Protein AF-A0A662VFU8-F1 (afdb_monomer)

Secondary structure (DSSP, 8-state):
-HHHHHHHHHHHHHHHHHHHHHHHHT--HHHHHHHHHHHHHHHHHHTT--EEEEEEEEEEEEEEEEEEEETTEEEEEEEEEEEEEEEEEEE-HHHHHHHHHHHHHHHHHHHHH-SS--HHHHHHHHHHHHHHHHHHHHH-EEETTEEE--HHHHHHHHHHHHHHHHHHT-HHHHHHHHHHHHHHHHIIIIIIHHHHHHHHTT---EEEES-SSTTSHHHHHHHHHHHHHHHHHHHHHHHHHHHHT--

Structure (mmCIF, N/CA/C/O backbone):
data_AF-A0A662VFU8-F1
#
_entry.id   AF-A0A662VFU8-F1
#
loop_
_atom_site.group_PDB
_atom_site.id
_atom_site.type_symbol
_atom_site.label_atom_id
_atom_site.label_alt_id
_atom_site.label_comp_id
_atom_site.label_asym_id
_atom_site.label_entity_id
_atom_site.label_seq_id
_atom_site.pdbx_PDB_ins_code
_atom_site.Cartn_x
_atom_site.Cartn_y
_atom_site.Cartn_z
_atom_site.occupancy
_atom_site.B_iso_or_equiv
_atom_site.auth_seq_id
_atom_site.auth_comp_id
_atom_site.auth_asym_id
_atom_site.auth_atom_id
_atom_site.pdbx_PDB_model_num
ATOM 1 N N . MET A 1 1 ? -23.201 14.376 -3.239 1.00 49.03 1 MET A N 1
ATOM 2 C CA . MET A 1 1 ? -22.360 15.091 -4.221 1.00 49.03 1 MET A CA 1
ATOM 3 C C . MET A 1 1 ? -20.872 15.025 -3.874 1.00 49.03 1 MET A C 1
ATOM 5 O O . MET A 1 1 ? -20.185 14.288 -4.559 1.00 49.03 1 MET A O 1
ATOM 9 N N . LEU A 1 2 ? -20.349 15.691 -2.827 1.00 46.25 2 LEU A N 1
ATOM 10 C CA . LEU A 1 2 ? -18.906 15.607 -2.489 1.00 46.25 2 LEU A CA 1
ATOM 11 C C . LEU A 1 2 ? -18.453 14.168 -2.159 1.00 46.25 2 LEU A C 1
ATOM 13 O O . LEU A 1 2 ? -17.404 13.731 -2.620 1.00 46.25 2 LEU A O 1
ATOM 17 N N . ASP A 1 3 ? -19.289 13.418 -1.436 1.00 64.06 3 ASP A N 1
ATOM 18 C CA . ASP A 1 3 ? -18.996 12.033 -1.044 1.00 64.06 3 ASP A CA 1
ATOM 19 C C . ASP A 1 3 ? -18.994 11.066 -2.243 1.00 64.06 3 ASP A C 1
ATOM 21 O O . ASP A 1 3 ? -18.164 10.166 -2.315 1.00 64.06 3 ASP A O 1
ATOM 25 N N . GLU A 1 4 ? -19.864 11.287 -3.233 1.00 67.00 4 GLU A N 1
ATOM 26 C CA . GLU A 1 4 ? -19.953 10.453 -4.444 1.00 67.00 4 GLU A CA 1
ATOM 27 C C . GLU A 1 4 ? -18.741 10.658 -5.360 1.00 67.00 4 GLU A C 1
ATOM 29 O O . GLU A 1 4 ? -18.196 9.691 -5.887 1.00 67.00 4 GLU A O 1
ATOM 34 N N . PHE A 1 5 ? -18.269 11.902 -5.505 1.00 72.44 5 PHE A N 1
ATOM 35 C CA . PHE A 1 5 ? -17.036 12.195 -6.243 1.00 72.44 5 PHE A CA 1
ATOM 36 C C . PHE A 1 5 ? -15.804 11.588 -5.571 1.00 72.44 5 PHE A C 1
ATOM 38 O O . PHE A 1 5 ? -14.891 11.135 -6.260 1.00 72.44 5 PHE A O 1
ATOM 45 N N . LEU A 1 6 ? -15.777 11.562 -4.238 1.00 71.12 6 LEU A N 1
ATOM 46 C CA . LEU A 1 6 ? -14.670 10.984 -3.486 1.00 71.12 6 LEU A CA 1
ATOM 47 C C . LEU A 1 6 ? -14.627 9.456 -3.627 1.00 71.12 6 LEU A C 1
ATOM 49 O O . LEU A 1 6 ? -13.547 8.898 -3.798 1.00 71.12 6 LEU A O 1
ATOM 53 N N . ILE A 1 7 ? -15.790 8.796 -3.639 1.00 74.75 7 ILE A N 1
ATOM 54 C CA . ILE A 1 7 ? -15.911 7.353 -3.903 1.00 74.75 7 ILE A CA 1
ATOM 55 C C . ILE A 1 7 ? -15.476 7.025 -5.337 1.00 74.75 7 ILE A C 1
ATOM 57 O O . ILE A 1 7 ? -14.626 6.163 -5.531 1.00 74.75 7 ILE A O 1
ATOM 61 N N . LEU A 1 8 ? -15.976 7.763 -6.334 1.00 80.19 8 LEU A N 1
ATOM 62 C CA . LEU A 1 8 ? -15.575 7.584 -7.737 1.00 80.19 8 LEU A CA 1
ATOM 63 C C . LEU A 1 8 ? -14.070 7.800 -7.945 1.00 80.19 8 LEU A C 1
ATOM 65 O O . LEU A 1 8 ? -13.425 7.050 -8.677 1.00 80.19 8 LEU A O 1
ATOM 69 N N . GLY A 1 9 ? -13.498 8.814 -7.292 1.00 84.00 9 GLY A N 1
ATOM 70 C CA . GLY A 1 9 ? -12.060 9.068 -7.328 1.00 84.00 9 GLY A CA 1
ATOM 71 C C . GLY A 1 9 ? -11.254 7.934 -6.694 1.00 84.00 9 GLY A C 1
ATOM 72 O O . GLY A 1 9 ? -10.218 7.539 -7.234 1.00 84.00 9 GLY A O 1
ATOM 73 N N . LEU A 1 10 ? -11.742 7.370 -5.586 1.00 83.44 10 LEU A N 1
ATOM 74 C CA . LEU A 1 10 ? -11.127 6.211 -4.947 1.00 83.44 10 LEU A CA 1
ATOM 75 C C . LEU A 1 10 ? -11.158 4.994 -5.878 1.00 83.44 10 LEU A C 1
ATOM 77 O O . LEU A 1 10 ? -10.108 4.414 -6.133 1.00 83.44 10 LEU A O 1
ATOM 81 N N . ASP A 1 11 ? -12.320 4.662 -6.440 1.00 86.00 11 ASP A N 1
ATOM 82 C CA . ASP A 1 11 ? -12.500 3.526 -7.352 1.00 86.00 11 ASP A CA 1
ATOM 83 C C . ASP A 1 11 ? -11.583 3.625 -8.573 1.00 86.00 11 ASP A C 1
ATOM 85 O O . ASP A 1 11 ? -10.933 2.652 -8.967 1.00 86.00 11 ASP A O 1
ATOM 89 N N . PHE A 1 12 ? -11.476 4.824 -9.148 1.00 89.81 12 PHE A N 1
ATOM 90 C CA . PHE A 1 12 ? -10.568 5.078 -10.258 1.00 89.81 12 PHE A CA 1
ATOM 91 C C . PHE A 1 12 ? -9.100 4.890 -9.856 1.00 89.81 12 PHE A C 1
ATOM 93 O O . PHE A 1 12 ? -8.322 4.290 -10.597 1.00 89.81 12 PHE A O 1
ATOM 100 N N . THR A 1 13 ? -8.722 5.339 -8.659 1.00 90.62 13 THR A N 1
ATOM 101 C CA . THR A 1 13 ? -7.368 5.134 -8.129 1.00 90.62 13 THR A CA 1
ATOM 102 C C . THR A 1 13 ? -7.083 3.646 -7.909 1.00 90.62 13 THR A C 1
ATOM 104 O O . THR A 1 13 ? -6.000 3.172 -8.252 1.00 90.62 13 THR A O 1
ATOM 107 N N . VAL A 1 14 ? -8.056 2.886 -7.396 1.00 90.94 14 VAL A N 1
ATOM 108 C CA . VAL A 1 14 ? -7.941 1.430 -7.234 1.00 90.94 14 VAL A CA 1
ATOM 109 C C . VAL A 1 14 ? -7.733 0.754 -8.583 1.00 90.94 14 VAL A C 1
ATOM 111 O O . VAL A 1 14 ? -6.814 -0.049 -8.718 1.00 90.94 14 VAL A O 1
ATOM 114 N N . PHE A 1 15 ? -8.523 1.120 -9.594 1.00 94.06 15 PHE A N 1
ATOM 115 C CA . PHE A 1 15 ? -8.341 0.635 -10.962 1.00 94.06 15 PHE A CA 1
ATOM 116 C C . PHE A 1 15 ? -6.927 0.904 -11.493 1.00 94.06 15 PHE A C 1
ATOM 118 O O . PHE A 1 15 ? -6.270 -0.027 -11.964 1.00 94.06 15 PHE A O 1
ATOM 125 N N . LEU A 1 16 ? -6.437 2.142 -11.381 1.00 95.00 16 LEU A N 1
ATOM 126 C CA . LEU A 1 16 ? -5.091 2.490 -11.838 1.00 95.00 16 LEU A CA 1
ATOM 127 C C . LEU A 1 16 ? -4.024 1.671 -11.110 1.00 95.00 16 LEU A C 1
ATOM 129 O O . LEU A 1 16 ? -3.145 1.098 -11.751 1.00 95.00 16 LEU A O 1
ATOM 133 N N . PHE A 1 17 ? -4.134 1.551 -9.787 1.00 95.19 17 PHE A N 1
ATOM 134 C CA . PHE A 1 17 ? -3.190 0.772 -8.994 1.00 95.19 17 PHE A CA 1
ATOM 135 C C . PHE A 1 17 ? -3.188 -0.706 -9.390 1.00 95.19 17 PHE A C 1
ATOM 137 O O . PHE A 1 17 ? -2.117 -1.300 -9.526 1.00 95.19 17 PHE A O 1
ATOM 144 N N . MET A 1 18 ? -4.364 -1.299 -9.616 1.00 94.81 18 MET A N 1
ATOM 145 C CA . MET A 1 18 ? -4.475 -2.685 -10.073 1.00 94.81 18 MET A CA 1
ATOM 146 C C . MET A 1 18 ? -3.833 -2.865 -11.443 1.00 94.81 18 MET A C 1
ATOM 148 O O . MET A 1 18 ? -3.064 -3.805 -11.623 1.00 94.81 18 MET A O 1
ATOM 152 N N . ARG A 1 19 ? -4.082 -1.953 -12.390 1.00 96.00 19 ARG A N 1
ATOM 153 C CA . ARG A 1 19 ? -3.467 -2.015 -13.721 1.00 96.00 19 ARG A CA 1
ATOM 154 C C . ARG A 1 19 ? -1.942 -1.981 -13.627 1.00 96.00 19 ARG A C 1
ATOM 156 O O . ARG A 1 19 ? -1.296 -2.892 -14.136 1.00 96.00 19 ARG A O 1
ATOM 163 N N . GLU A 1 20 ? -1.370 -0.986 -12.947 1.00 96.19 20 GLU A N 1
ATOM 164 C CA . GLU A 1 20 ? 0.091 -0.867 -12.805 1.00 96.19 20 GLU A CA 1
ATOM 165 C C . GLU A 1 20 ? 0.692 -2.072 -12.060 1.00 96.19 20 GLU A C 1
ATOM 167 O O . GLU A 1 20 ? 1.740 -2.590 -12.447 1.00 96.19 20 GLU A O 1
ATOM 172 N N . SER A 1 21 ? -0.003 -2.592 -11.044 1.00 94.75 21 SER A N 1
ATOM 173 C CA . SER A 1 21 ? 0.423 -3.795 -10.316 1.00 94.75 21 SER A CA 1
ATOM 174 C C . SER A 1 21 ? 0.443 -5.039 -11.211 1.00 94.75 21 SER A C 1
ATOM 176 O O . SER A 1 21 ? 1.397 -5.815 -11.166 1.00 94.75 21 SER A O 1
ATOM 178 N N . LEU A 1 22 ? -0.579 -5.236 -12.049 1.00 96.00 22 LEU A N 1
ATOM 179 C CA . LEU A 1 22 ? -0.654 -6.359 -12.990 1.00 96.00 22 LEU A CA 1
ATOM 180 C C . LEU A 1 22 ? 0.446 -6.274 -14.057 1.00 96.00 22 LEU A C 1
ATOM 182 O O . LEU A 1 22 ? 1.093 -7.285 -14.346 1.00 96.00 22 LEU A O 1
ATOM 186 N N . ILE A 1 23 ? 0.698 -5.074 -14.591 1.00 94.94 23 ILE A N 1
ATOM 187 C CA . ILE A 1 23 ? 1.801 -4.823 -15.529 1.00 94.94 23 ILE A CA 1
ATOM 188 C C . ILE A 1 23 ? 3.137 -5.175 -14.870 1.00 94.94 23 ILE A C 1
ATOM 190 O O . ILE A 1 23 ? 3.932 -5.926 -15.436 1.00 94.94 23 ILE A O 1
ATOM 194 N N . PHE A 1 24 ? 3.360 -4.719 -13.636 1.00 94.38 24 PHE A N 1
ATOM 195 C CA . PHE A 1 24 ? 4.572 -5.023 -12.875 1.00 94.38 24 PHE A CA 1
ATOM 196 C C . PHE A 1 24 ? 4.780 -6.534 -12.639 1.00 94.38 24 PHE A C 1
ATOM 198 O O . PHE A 1 24 ? 5.903 -7.054 -12.715 1.00 94.38 24 PHE A O 1
ATOM 205 N N . ILE A 1 25 ? 3.697 -7.282 -12.412 1.00 93.88 25 ILE A N 1
ATOM 206 C CA . ILE A 1 25 ? 3.738 -8.746 -12.262 1.00 93.88 25 ILE A CA 1
ATOM 207 C C . ILE A 1 25 ? 4.055 -9.452 -13.597 1.00 93.88 25 ILE A C 1
ATOM 209 O O . ILE A 1 25 ? 4.522 -10.591 -13.588 1.00 93.88 25 ILE A O 1
ATOM 213 N N . GLY A 1 26 ? 3.935 -8.758 -14.732 1.00 92.69 26 GLY A N 1
ATOM 214 C CA . GLY A 1 26 ? 4.327 -9.237 -16.060 1.00 92.69 26 GLY A CA 1
ATOM 215 C C . GLY A 1 26 ? 3.158 -9.513 -17.004 1.00 92.69 26 GLY A C 1
ATOM 216 O O . GLY A 1 26 ? 3.349 -10.173 -18.023 1.00 92.69 26 GLY A O 1
ATOM 217 N N . ILE A 1 27 ? 1.953 -9.043 -16.676 1.00 95.06 27 ILE A N 1
ATOM 218 C CA . ILE A 1 27 ? 0.797 -9.122 -17.573 1.00 95.06 27 ILE A CA 1
ATOM 219 C C . ILE A 1 27 ? 0.927 -8.023 -18.634 1.00 95.06 27 ILE A C 1
ATOM 221 O O . ILE A 1 27 ? 1.271 -6.886 -18.320 1.00 95.06 27 ILE A O 1
ATOM 225 N N . SER A 1 28 ? 0.657 -8.355 -19.898 1.00 95.88 28 SER A N 1
ATOM 226 C CA . SER A 1 28 ? 0.649 -7.376 -20.994 1.00 95.88 28 SER A CA 1
ATOM 227 C C . SER A 1 28 ? -0.350 -6.251 -20.724 1.00 95.88 28 SER A C 1
ATOM 229 O O . SER A 1 28 ? -1.428 -6.529 -20.199 1.00 95.88 28 SER A O 1
ATOM 231 N N . ASP A 1 29 ? -0.049 -5.032 -21.167 1.00 93.81 29 ASP A N 1
ATOM 232 C CA . ASP A 1 29 ? -0.869 -3.843 -20.894 1.00 93.81 29 ASP A CA 1
ATOM 233 C C . ASP A 1 29 ? -2.361 -4.028 -21.244 1.00 93.81 29 ASP A C 1
ATOM 235 O O . ASP A 1 29 ? -3.234 -3.781 -20.410 1.00 93.81 29 ASP A O 1
ATOM 239 N N . ASP A 1 30 ? -2.656 -4.597 -22.418 1.00 94.50 30 ASP A N 1
ATOM 240 C CA . ASP A 1 30 ? -4.034 -4.857 -22.858 1.00 94.50 30 ASP A CA 1
ATOM 241 C C . ASP A 1 30 ? -4.802 -5.747 -21.867 1.00 94.50 30 ASP A C 1
ATOM 243 O O . ASP A 1 30 ? -5.904 -5.418 -21.430 1.00 94.50 30 ASP A O 1
ATOM 247 N N . LEU A 1 31 ? -4.203 -6.871 -21.460 1.00 96.12 31 LEU A N 1
ATOM 248 C CA . LEU A 1 31 ? -4.795 -7.784 -20.475 1.00 96.12 31 LEU A CA 1
ATOM 249 C C . LEU A 1 31 ? -4.871 -7.165 -19.079 1.00 96.12 31 LEU A C 1
ATOM 251 O O . LEU A 1 31 ? -5.839 -7.406 -18.357 1.00 96.12 31 LEU A O 1
ATOM 255 N N . ALA A 1 32 ? -3.871 -6.371 -18.696 1.00 95.75 32 ALA A N 1
ATOM 256 C CA . ALA A 1 32 ? -3.841 -5.702 -17.406 1.00 95.75 32 ALA A CA 1
ATOM 257 C C . ALA A 1 32 ? -5.006 -4.717 -17.269 1.00 95.75 32 ALA A C 1
ATOM 259 O O . ALA A 1 32 ? -5.616 -4.654 -16.205 1.00 95.75 32 ALA A O 1
ATOM 260 N N . LEU A 1 33 ? -5.375 -4.015 -18.345 1.00 95.00 33 LEU A N 1
ATOM 261 C CA . LEU A 1 33 ? -6.539 -3.133 -18.366 1.00 95.00 33 LEU A CA 1
ATOM 262 C C . LEU A 1 33 ? -7.844 -3.897 -18.094 1.00 95.00 33 LEU A C 1
ATOM 264 O O . LEU A 1 33 ? -8.606 -3.504 -17.209 1.00 95.00 33 LEU A O 1
ATOM 268 N N . TYR A 1 34 ? -8.090 -5.010 -18.794 1.00 95.25 34 TYR A N 1
ATOM 269 C CA . TYR A 1 34 ? -9.308 -5.807 -18.589 1.00 95.25 34 TYR A CA 1
ATOM 270 C C . TYR A 1 34 ? -9.371 -6.423 -17.189 1.00 95.25 34 TYR A C 1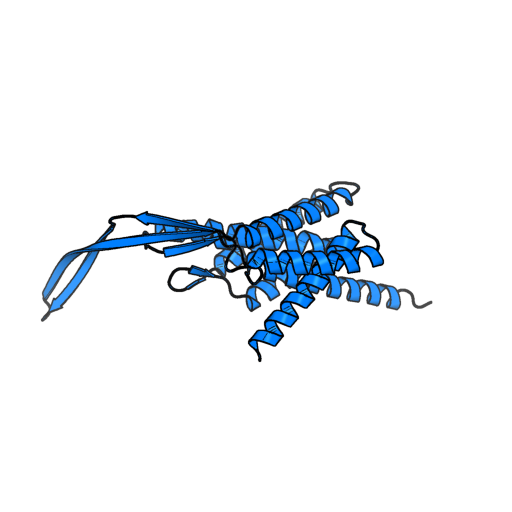
ATOM 272 O O . TYR A 1 34 ? -10.400 -6.339 -16.514 1.00 95.25 34 TYR A O 1
ATOM 280 N N . TYR A 1 35 ? -8.269 -7.013 -16.723 1.00 95.44 35 TYR A N 1
ATOM 281 C CA . TYR A 1 35 ? -8.221 -7.615 -15.394 1.00 95.44 35 TYR A CA 1
ATOM 282 C C . TYR A 1 35 ? -8.298 -6.578 -14.275 1.00 95.44 35 TYR A C 1
ATOM 284 O O . TYR A 1 35 ? -8.931 -6.860 -13.262 1.00 95.44 35 TYR A O 1
ATOM 292 N N . ALA A 1 36 ? -7.739 -5.379 -14.450 1.00 95.19 36 ALA A N 1
ATOM 293 C CA . ALA A 1 36 ? -7.864 -4.308 -13.466 1.00 95.19 36 ALA A CA 1
ATOM 294 C C . ALA A 1 36 ? -9.327 -3.904 -13.255 1.00 95.19 36 ALA A C 1
ATOM 296 O O . ALA A 1 36 ? -9.756 -3.786 -12.112 1.00 95.19 36 ALA A O 1
ATOM 297 N N . ILE A 1 37 ? -10.118 -3.771 -14.328 1.00 93.44 37 ILE A N 1
ATOM 298 C CA . ILE A 1 37 ? -11.559 -3.478 -14.220 1.00 93.44 37 ILE A CA 1
ATOM 299 C C . ILE A 1 37 ? -12.269 -4.581 -13.426 1.00 93.44 37 ILE A C 1
ATOM 301 O O . ILE A 1 37 ? -13.009 -4.292 -12.486 1.00 93.44 37 ILE A O 1
ATOM 305 N N . ILE A 1 38 ? -12.021 -5.847 -13.777 1.00 92.94 38 ILE A N 1
ATOM 306 C CA . ILE A 1 38 ? -12.641 -6.999 -13.108 1.00 92.94 38 ILE A CA 1
ATOM 307 C C . ILE A 1 38 ? -12.252 -7.040 -11.625 1.00 92.94 38 ILE A C 1
ATOM 309 O O . ILE A 1 38 ? -13.121 -7.206 -10.772 1.00 92.94 38 ILE A O 1
ATOM 313 N N . LEU A 1 39 ? -10.970 -6.859 -11.303 1.00 91.06 39 LEU A N 1
ATOM 314 C CA . LEU A 1 39 ? -10.483 -6.870 -9.925 1.00 91.06 39 LEU A CA 1
ATOM 315 C C . LEU A 1 39 ? -11.055 -5.715 -9.107 1.00 91.06 39 LEU A C 1
ATOM 317 O O . LEU A 1 39 ? -11.456 -5.952 -7.972 1.00 91.06 39 LEU A O 1
ATOM 321 N N . THR A 1 40 ? -11.163 -4.508 -9.666 1.00 90.25 40 THR A N 1
ATOM 322 C CA . THR A 1 40 ? -11.802 -3.373 -8.982 1.00 90.25 40 THR A CA 1
ATOM 323 C C . THR A 1 40 ? -13.273 -3.660 -8.679 1.00 90.25 40 THR A C 1
ATOM 325 O O . THR A 1 40 ? -13.732 -3.398 -7.570 1.00 90.25 40 THR A O 1
ATOM 328 N N . LEU A 1 41 ? -14.012 -4.272 -9.612 1.00 88.00 41 LEU A N 1
ATOM 329 C CA . LEU A 1 41 ? -15.404 -4.674 -9.376 1.00 88.00 41 LEU A CA 1
ATOM 330 C C . LEU A 1 41 ? -15.520 -5.764 -8.301 1.00 88.00 41 LEU A C 1
ATOM 332 O O . LEU A 1 41 ? -16.367 -5.658 -7.415 1.00 88.00 41 LEU A O 1
ATOM 336 N N . ILE A 1 42 ? -14.663 -6.792 -8.353 1.00 86.62 42 ILE A N 1
ATOM 337 C CA . ILE A 1 42 ? -14.612 -7.859 -7.340 1.00 86.62 42 ILE A CA 1
ATOM 338 C C . ILE A 1 42 ? -14.288 -7.271 -5.969 1.00 86.62 42 ILE A C 1
ATOM 340 O O . ILE A 1 42 ? -14.915 -7.643 -4.980 1.00 86.62 42 ILE A O 1
ATOM 344 N N . LEU A 1 43 ? -13.335 -6.344 -5.909 1.00 83.50 43 LEU A N 1
ATOM 345 C CA . LEU A 1 43 ? -12.966 -5.634 -4.695 1.00 83.50 43 LEU A CA 1
ATOM 346 C C . LEU A 1 43 ? -14.158 -4.883 -4.122 1.00 83.50 43 LEU A C 1
ATOM 348 O O . LEU A 1 43 ? -14.549 -5.133 -2.983 1.00 83.50 43 LEU A O 1
ATOM 352 N N . ASN A 1 44 ? -14.802 -4.042 -4.923 1.00 80.62 44 ASN A N 1
ATOM 353 C CA . ASN A 1 44 ? -15.969 -3.298 -4.474 1.00 80.62 44 ASN A CA 1
ATOM 354 C C . ASN A 1 44 ? -17.099 -4.224 -4.011 1.00 80.62 44 ASN A C 1
ATOM 356 O O . ASN A 1 44 ? -17.694 -3.966 -2.968 1.00 80.62 44 ASN A O 1
ATOM 360 N N . ALA A 1 45 ? -17.333 -5.353 -4.684 1.00 79.25 45 ALA A N 1
ATOM 361 C CA . ALA A 1 45 ? -18.281 -6.364 -4.218 1.00 79.25 45 ALA A CA 1
ATOM 362 C C . ALA A 1 45 ? -17.861 -7.010 -2.878 1.00 79.25 45 ALA A C 1
ATOM 364 O O . ALA A 1 45 ? -18.684 -7.163 -1.975 1.00 79.25 45 ALA A O 1
ATOM 365 N N . ALA A 1 46 ? -16.581 -7.350 -2.716 1.00 75.00 46 ALA A N 1
ATOM 366 C CA . ALA A 1 46 ? -16.042 -7.941 -1.491 1.00 75.00 46 ALA A CA 1
ATOM 367 C C . ALA A 1 46 ? -16.047 -6.961 -0.305 1.00 75.00 46 ALA A C 1
ATOM 369 O O . ALA A 1 46 ? -16.123 -7.390 0.846 1.00 75.00 46 ALA A O 1
ATOM 370 N N . SER A 1 47 ? -16.014 -5.651 -0.572 1.00 68.81 47 SER A N 1
ATOM 371 C CA . SER A 1 47 ? -16.040 -4.602 0.454 1.00 68.81 47 SER A CA 1
ATOM 372 C C . SER A 1 47 ? -17.304 -4.621 1.321 1.00 68.81 47 SER A C 1
ATOM 374 O O . SER A 1 47 ? -17.266 -4.162 2.460 1.00 68.81 47 SER A O 1
ATOM 376 N N . PHE A 1 48 ? -18.401 -5.204 0.827 1.00 66.69 48 PHE A N 1
ATOM 377 C CA . PHE A 1 48 ? -19.663 -5.320 1.557 1.00 66.69 48 PHE A CA 1
ATOM 378 C C . PHE A 1 48 ? -19.676 -6.459 2.592 1.00 66.69 48 PHE A C 1
ATOM 380 O O . PHE A 1 48 ? -20.696 -6.675 3.247 1.00 66.69 48 PHE A O 1
ATOM 387 N N . HIS A 1 49 ? -18.601 -7.245 2.717 1.00 64.62 49 HIS A N 1
ATOM 388 C CA . HIS A 1 49 ? -18.552 -8.415 3.599 1.00 64.62 49 HIS A CA 1
ATOM 389 C C . HIS A 1 49 ? -17.688 -8.139 4.840 1.00 64.62 49 HIS A C 1
ATOM 391 O O . HIS A 1 49 ? -16.464 -8.240 4.804 1.00 64.62 49 HIS A O 1
ATOM 397 N N . GLU A 1 50 ? -18.338 -7.834 5.968 1.00 61.28 50 GLU A N 1
ATOM 398 C CA . GLU A 1 50 ? -17.685 -7.616 7.268 1.00 61.28 50 GLU A CA 1
ATOM 399 C C . GLU A 1 50 ? -17.926 -8.789 8.233 1.00 61.28 50 GLU A C 1
ATOM 401 O O . GLU A 1 50 ? -19.064 -9.225 8.417 1.00 61.28 50 GLU A O 1
ATOM 406 N N . VAL A 1 51 ? -16.878 -9.253 8.929 1.00 55.72 51 VAL A N 1
ATOM 407 C CA . VAL A 1 51 ? -17.004 -10.223 10.030 1.00 55.72 51 VAL A CA 1
ATOM 408 C C . VAL A 1 51 ? -16.754 -9.521 11.366 1.00 55.72 51 VAL A C 1
ATOM 410 O O . VAL A 1 51 ? -15.693 -8.958 11.626 1.00 55.72 51 VAL A O 1
ATOM 413 N N . ARG A 1 52 ? -17.751 -9.538 12.253 1.00 58.09 52 ARG A N 1
ATOM 414 C CA . ARG A 1 52 ? -17.678 -8.883 13.570 1.00 58.09 52 ARG A CA 1
ATOM 415 C C . ARG A 1 52 ? -17.546 -9.933 14.667 1.00 58.09 52 ARG A C 1
ATOM 417 O O . ARG A 1 52 ? -18.460 -10.732 14.855 1.00 58.09 52 ARG A O 1
ATOM 424 N N . ILE A 1 53 ? -16.435 -9.914 15.405 1.00 54.28 53 ILE A N 1
ATOM 425 C CA . ILE A 1 53 ? -16.211 -10.777 16.570 1.00 54.28 53 ILE A CA 1
ATOM 426 C C . ILE A 1 53 ? -16.357 -9.920 17.833 1.00 54.28 53 ILE A C 1
ATOM 428 O O . ILE A 1 53 ? -15.469 -9.164 18.221 1.00 54.28 53 ILE A O 1
ATOM 432 N N . SER A 1 54 ? -17.511 -10.011 18.489 1.00 53.38 54 SER A N 1
ATOM 433 C CA . SER A 1 54 ? -17.779 -9.274 19.728 1.00 53.38 54 SER A CA 1
ATOM 434 C C . SER A 1 54 ? -17.667 -10.200 20.932 1.00 53.38 54 SER A C 1
ATOM 436 O O . SER A 1 54 ? -18.460 -11.132 21.060 1.00 53.38 54 SER A O 1
ATOM 438 N N . GLU A 1 55 ? -16.751 -9.907 21.857 1.00 49.44 55 GLU A N 1
ATOM 439 C CA . GLU A 1 55 ? -16.652 -10.622 23.129 1.00 49.44 55 GLU A CA 1
ATOM 440 C C . GLU A 1 55 ? -17.227 -9.762 24.267 1.00 49.44 55 GLU A C 1
ATOM 442 O O . GLU A 1 55 ? -16.855 -8.604 24.495 1.00 49.44 55 GLU A O 1
ATOM 447 N N . LYS A 1 56 ? -18.214 -10.313 24.982 1.00 49.88 56 LYS A N 1
ATOM 448 C CA . LYS A 1 56 ? -18.868 -9.623 26.099 1.00 49.88 56 LYS A CA 1
ATOM 449 C C . LYS A 1 56 ? -18.089 -9.885 27.383 1.00 49.88 56 LYS A C 1
ATOM 451 O O . LYS A 1 56 ? -18.184 -10.973 27.942 1.00 49.88 56 LYS A O 1
ATOM 456 N N . PHE A 1 57 ? -17.417 -8.869 27.914 1.00 51.53 57 PHE A N 1
ATOM 457 C CA . PHE A 1 57 ? -16.820 -8.954 29.244 1.00 51.53 57 PHE A CA 1
ATOM 458 C C . PHE A 1 57 ? -17.819 -8.512 30.314 1.00 51.53 57 PHE A C 1
ATOM 460 O O . PHE A 1 57 ? -18.255 -7.364 30.395 1.00 51.53 57 PHE A O 1
ATOM 467 N N . THR A 1 58 ? -18.222 -9.452 31.162 1.00 43.66 58 THR A N 1
ATOM 468 C CA . THR A 1 58 ? -19.424 -9.274 31.983 1.00 43.66 58 THR A CA 1
ATOM 469 C C . THR A 1 58 ? -19.282 -8.410 33.233 1.00 43.66 58 THR A C 1
ATOM 471 O O . THR A 1 58 ? -20.310 -8.173 33.864 1.00 43.66 58 THR A O 1
ATOM 474 N N . LYS A 1 59 ? -18.097 -7.917 33.621 1.00 46.28 59 LYS A N 1
ATOM 475 C CA . LYS A 1 59 ? -17.933 -7.027 34.791 1.00 46.28 59 LYS A CA 1
ATOM 476 C C . LYS A 1 59 ? -16.515 -6.461 34.875 1.00 46.28 59 LYS A C 1
ATOM 478 O O . LYS A 1 59 ? -15.572 -7.227 35.024 1.00 46.28 59 LYS A O 1
ATOM 483 N N . TYR A 1 60 ? -16.398 -5.138 34.924 1.00 51.84 60 TYR A N 1
ATOM 484 C CA . TYR A 1 60 ? -15.212 -4.465 35.454 1.00 51.84 60 TYR A CA 1
ATOM 485 C C . TYR A 1 60 ? -15.636 -3.602 36.647 1.00 51.84 60 TYR A C 1
ATOM 487 O O . TYR A 1 60 ? -16.686 -2.952 36.610 1.00 51.84 60 TYR A O 1
ATOM 495 N N . VAL A 1 61 ? -14.853 -3.631 37.727 1.00 51.19 61 VAL A N 1
ATOM 496 C CA . VAL A 1 61 ? -15.034 -2.757 38.893 1.00 51.19 61 VAL A CA 1
ATOM 497 C C . VAL A 1 61 ? -13.988 -1.657 38.780 1.00 51.19 61 VAL A C 1
ATOM 499 O O . VAL A 1 61 ? -12.804 -1.929 38.940 1.00 51.19 61 VAL A O 1
ATOM 502 N N . LEU A 1 62 ? -14.417 -0.436 38.462 1.00 51.03 62 LEU A N 1
ATOM 503 C CA . LEU A 1 62 ? -13.545 0.734 38.504 1.00 51.03 62 LEU A CA 1
ATOM 504 C C . LEU A 1 62 ? -13.565 1.289 39.929 1.00 51.03 62 LEU A C 1
ATOM 506 O O . LEU A 1 62 ? -14.633 1.648 40.426 1.00 51.03 62 LEU A O 1
ATOM 510 N N . GLU A 1 63 ? -12.406 1.361 40.575 1.00 50.47 63 GLU A N 1
ATOM 511 C CA . GLU A 1 63 ? -12.225 2.093 41.829 1.00 50.47 63 GLU A CA 1
ATOM 512 C C . GLU A 1 63 ? -11.676 3.476 41.495 1.00 50.47 63 GLU A C 1
ATOM 514 O O . GLU A 1 63 ? -10.510 3.622 41.137 1.00 50.47 63 GLU A O 1
ATOM 519 N N . LEU A 1 64 ? -12.545 4.487 41.540 1.00 49.47 64 LEU A N 1
ATOM 520 C CA . LEU A 1 64 ? -12.139 5.877 41.357 1.00 49.47 64 LEU A CA 1
ATOM 521 C C . LEU A 1 64 ? -11.894 6.499 42.735 1.00 49.47 64 LEU A C 1
ATOM 523 O O . LEU A 1 64 ? -12.843 6.574 43.528 1.00 49.47 64 LEU A O 1
ATOM 527 N N . PRO A 1 65 ? -10.660 6.944 43.034 1.00 47.22 65 PRO A N 1
ATOM 528 C CA . PRO A 1 65 ? -10.410 7.767 44.202 1.00 47.22 65 PRO A CA 1
ATOM 529 C C . PRO A 1 65 ? -10.949 9.165 43.906 1.00 47.22 65 PRO A C 1
ATOM 531 O O . PRO A 1 65 ? -1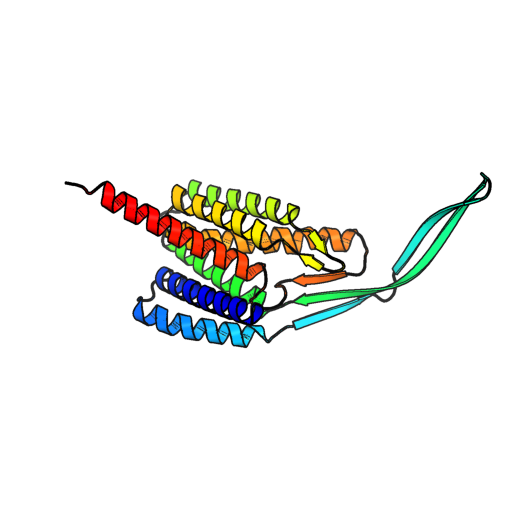0.406 9.882 43.066 1.00 47.22 65 PRO A O 1
ATOM 534 N N . ASN A 1 66 ? -12.034 9.545 44.575 1.00 56.84 66 ASN A N 1
ATOM 535 C CA . ASN A 1 66 ? -12.540 10.907 44.509 1.00 56.84 66 ASN A CA 1
ATOM 536 C C . ASN A 1 66 ? -12.219 11.625 45.814 1.00 56.84 66 ASN A C 1
ATOM 538 O O . ASN A 1 66 ? -12.391 11.090 46.911 1.00 56.84 66 ASN A O 1
ATOM 542 N N . VAL A 1 67 ? -11.744 12.855 45.653 1.00 53.47 67 VAL A N 1
ATOM 543 C CA . VAL A 1 67 ? -11.422 13.770 46.738 1.00 53.47 67 VAL A CA 1
ATOM 544 C C . VAL A 1 67 ? -12.419 14.915 46.644 1.00 53.47 67 VAL A C 1
ATOM 546 O O . VAL A 1 67 ? -12.366 15.695 45.694 1.00 53.47 67 VAL A O 1
ATOM 549 N N . ILE A 1 68 ? -13.359 14.996 47.588 1.00 52.19 68 ILE A N 1
ATOM 550 C CA . ILE A 1 68 ? -14.229 16.172 47.706 1.00 52.19 68 ILE A CA 1
ATOM 551 C C . ILE A 1 68 ? -13.656 17.052 48.803 1.00 52.19 68 ILE A C 1
ATOM 553 O O . ILE A 1 68 ? -13.442 16.602 49.926 1.00 52.19 68 ILE A O 1
ATOM 557 N N . ASN A 1 69 ? -13.428 18.316 48.463 1.00 40.41 69 ASN A N 1
ATOM 558 C CA . ASN A 1 69 ? -13.064 19.342 49.423 1.00 40.41 69 ASN A CA 1
ATOM 559 C C . ASN A 1 69 ? -14.310 20.184 49.723 1.00 40.41 69 ASN A C 1
ATOM 561 O O . ASN A 1 69 ? -14.833 20.848 48.825 1.00 40.41 69 ASN A O 1
ATOM 565 N N . VAL A 1 70 ? -14.808 20.123 50.958 1.00 52.41 70 VAL A N 1
ATOM 566 C CA . VAL A 1 70 ? -15.907 20.974 51.438 1.00 52.41 70 VAL A CA 1
ATOM 567 C C . VAL A 1 70 ? -15.388 21.742 52.642 1.00 52.41 70 VAL A C 1
ATOM 569 O O . VAL A 1 70 ? -14.966 21.133 53.617 1.00 52.41 70 VAL A O 1
ATOM 572 N N . ASN A 1 71 ? -15.418 23.075 52.587 1.00 47.28 71 ASN A N 1
ATOM 573 C CA . ASN A 1 71 ? -15.014 23.946 53.698 1.00 47.28 71 ASN A CA 1
ATOM 574 C C . ASN A 1 71 ? -13.618 23.622 54.288 1.00 47.28 71 ASN A C 1
ATOM 576 O O . ASN A 1 71 ? -13.466 23.576 55.503 1.00 47.28 71 ASN A O 1
ATOM 580 N N . ASN A 1 72 ? -12.601 23.416 53.438 1.00 52.50 72 ASN A N 1
ATOM 581 C CA . ASN A 1 72 ? -11.224 23.029 53.809 1.00 52.50 72 ASN A CA 1
ATOM 582 C C . ASN A 1 72 ? -11.058 21.638 54.445 1.00 52.50 72 ASN A C 1
ATOM 584 O O . ASN A 1 72 ? -9.944 21.276 54.826 1.00 52.50 72 ASN A O 1
ATOM 588 N N . GLU A 1 73 ? -12.112 20.830 54.510 1.00 41.12 73 GLU A N 1
ATOM 589 C CA . GLU A 1 73 ? -12.017 19.431 54.902 1.00 41.12 73 GLU A CA 1
ATOM 590 C C . GLU A 1 73 ? -12.006 18.534 53.663 1.00 41.12 73 GLU A C 1
ATOM 592 O O . GLU A 1 73 ? -12.863 18.615 52.778 1.00 41.12 73 GLU A O 1
ATOM 597 N N . VAL A 1 74 ? -10.986 17.678 53.600 1.00 53.69 74 VAL A N 1
ATOM 598 C CA . VAL A 1 74 ? -10.732 16.788 52.470 1.00 53.69 74 VAL A CA 1
ATOM 599 C C . VAL A 1 74 ? -11.291 15.409 52.788 1.00 53.69 74 VAL A C 1
ATOM 601 O O . VAL A 1 74 ? -10.748 14.675 53.613 1.00 53.69 74 VAL A O 1
ATOM 604 N N . TYR A 1 75 ? -12.367 15.046 52.100 1.00 53.72 75 TYR A N 1
ATOM 605 C CA . TYR A 1 75 ? -13.022 13.756 52.249 1.00 53.72 75 TYR A CA 1
ATOM 606 C C . TYR A 1 75 ? -12.560 12.803 51.149 1.00 53.72 75 TYR A C 1
ATOM 608 O O . TYR A 1 75 ? -12.762 13.057 49.958 1.00 53.72 75 TYR A O 1
ATOM 616 N N . TYR A 1 76 ? -11.957 11.690 51.568 1.00 57.19 76 TYR A N 1
ATOM 617 C CA . TYR A 1 76 ? -11.533 10.604 50.690 1.00 57.19 76 TYR A CA 1
ATOM 618 C C . TYR A 1 76 ? -12.584 9.505 50.697 1.00 57.19 76 TYR A C 1
ATOM 620 O O . TYR A 1 76 ? -12.893 8.935 51.744 1.00 57.19 76 TYR A O 1
ATOM 628 N N . PHE A 1 77 ? -13.104 9.162 49.526 1.00 56.84 77 PHE A N 1
ATOM 629 C CA . PHE A 1 77 ? -13.940 7.979 49.384 1.00 56.84 77 PHE A CA 1
ATOM 630 C C . PHE A 1 77 ? -13.651 7.277 48.061 1.00 56.84 77 PHE A C 1
ATOM 632 O O . PHE A 1 77 ? -13.445 7.893 47.014 1.00 56.84 77 PHE A O 1
ATOM 639 N N . ASN A 1 78 ? -13.652 5.948 48.125 1.00 48.03 78 ASN A N 1
ATOM 640 C CA . ASN A 1 78 ? -13.470 5.095 46.962 1.00 48.03 78 ASN A CA 1
ATOM 641 C C . ASN A 1 78 ? -14.844 4.756 46.390 1.00 48.03 78 ASN A C 1
ATOM 643 O O . ASN A 1 78 ? -15.617 4.017 47.006 1.00 48.03 78 ASN A O 1
ATOM 647 N N . ILE A 1 79 ? -15.154 5.270 45.200 1.00 51.12 79 ILE A N 1
ATOM 648 C CA . ILE A 1 79 ? -16.352 4.846 44.474 1.00 51.12 79 ILE A CA 1
ATOM 649 C C . ILE A 1 79 ? -16.003 3.584 43.684 1.00 51.12 79 ILE A C 1
ATOM 651 O O . ILE A 1 79 ? -15.177 3.624 42.774 1.00 51.12 79 ILE A O 1
ATOM 655 N N . LYS A 1 80 ? -16.676 2.469 43.996 1.00 46.62 80 LYS A N 1
ATOM 656 C CA . LYS A 1 80 ? -16.656 1.237 43.189 1.00 46.62 80 LYS A CA 1
ATOM 657 C C . LYS A 1 80 ? -17.753 1.307 42.126 1.00 46.62 80 LYS A C 1
ATOM 659 O O . LYS A 1 80 ? -18.904 0.965 42.398 1.00 46.62 80 LYS A O 1
ATOM 664 N N . ILE A 1 81 ? -17.414 1.718 40.907 1.00 51.16 81 ILE A N 1
ATOM 665 C CA . ILE A 1 81 ? -18.343 1.696 39.770 1.00 51.16 81 ILE A CA 1
ATOM 666 C C . ILE A 1 81 ? -18.292 0.310 39.124 1.00 51.16 81 ILE A C 1
ATOM 668 O O . ILE A 1 81 ? -17.293 -0.077 38.520 1.00 51.16 81 ILE A O 1
ATOM 672 N N . LYS A 1 82 ? -19.388 -0.448 39.227 1.00 49.31 82 LYS A N 1
ATOM 673 C CA . LYS A 1 82 ? -19.578 -1.688 38.463 1.00 49.31 82 LYS A CA 1
ATOM 674 C C . LYS A 1 82 ? -20.087 -1.325 37.072 1.00 49.31 82 LYS A C 1
ATOM 676 O O . LYS A 1 82 ? -21.249 -0.958 36.929 1.00 49.31 82 LYS A O 1
ATOM 681 N N . SER A 1 83 ? -19.233 -1.449 36.061 1.00 52.41 83 SER A N 1
ATOM 682 C CA . SER A 1 83 ? -19.615 -1.235 34.664 1.00 52.41 83 SER A CA 1
ATOM 683 C C . SER A 1 83 ? -19.581 -2.550 33.883 1.00 52.41 83 SER A C 1
ATOM 685 O O . SER A 1 83 ? -18.754 -3.430 34.140 1.00 52.41 83 SER A O 1
ATOM 687 N N . LYS A 1 84 ? -20.507 -2.699 32.932 1.00 50.44 84 LYS A N 1
ATOM 688 C CA . LYS A 1 84 ? -20.467 -3.760 31.920 1.00 50.44 84 LYS A CA 1
ATOM 689 C C . LYS A 1 84 ? -19.786 -3.175 30.689 1.00 50.44 84 LYS A C 1
ATOM 691 O O . LYS A 1 84 ? -20.275 -2.197 30.131 1.00 50.44 84 LYS A O 1
ATOM 696 N N . GLY A 1 85 ? -18.657 -3.750 30.300 1.00 54.00 85 GLY A N 1
ATOM 697 C CA . GLY A 1 85 ? -17.906 -3.320 29.130 1.00 54.00 85 GLY A CA 1
ATOM 698 C C . GLY A 1 85 ? -18.077 -4.297 27.972 1.00 54.00 85 GLY A C 1
ATOM 699 O O . GLY A 1 85 ? -18.182 -5.501 28.181 1.00 54.00 85 GLY A O 1
ATOM 700 N N . TYR A 1 86 ? -18.086 -3.786 26.747 1.00 54.44 86 TYR A N 1
ATOM 701 C CA . TYR A 1 86 ? -18.026 -4.606 25.540 1.00 54.44 86 TYR A CA 1
ATOM 702 C C . TYR A 1 86 ? -16.652 -4.404 24.903 1.00 54.44 86 TYR A C 1
ATOM 704 O O . TYR A 1 86 ? -16.272 -3.258 24.662 1.00 54.44 86 TYR A O 1
ATOM 712 N N . LEU A 1 87 ? -15.921 -5.488 24.633 1.00 57.22 87 LEU A N 1
ATOM 713 C CA . LEU A 1 87 ? -14.801 -5.453 23.697 1.00 57.22 87 LEU A CA 1
ATOM 714 C C . LEU A 1 87 ? -15.342 -5.981 22.370 1.00 57.22 87 LEU A C 1
ATOM 716 O O . LEU A 1 87 ? -15.707 -7.147 22.250 1.00 57.22 87 LEU A O 1
ATOM 720 N N . THR A 1 88 ? -15.463 -5.109 21.378 1.00 57.12 88 THR A N 1
ATOM 721 C CA . THR A 1 88 ? -15.809 -5.551 20.022 1.00 57.12 88 THR A CA 1
ATOM 722 C C . THR A 1 88 ? -14.556 -5.499 19.178 1.00 57.12 88 THR A C 1
ATOM 724 O O . THR A 1 88 ? -13.958 -4.433 19.068 1.00 57.12 88 THR A O 1
ATOM 727 N N . ILE A 1 89 ? -14.162 -6.642 18.620 1.00 59.09 89 ILE A N 1
ATOM 728 C CA . ILE A 1 89 ? -13.107 -6.733 17.619 1.00 59.09 89 ILE A CA 1
ATOM 729 C C . ILE A 1 89 ? -13.797 -6.899 16.263 1.00 59.09 89 ILE A C 1
ATOM 731 O O . ILE A 1 89 ? -14.339 -7.955 15.937 1.00 59.09 89 ILE A O 1
ATOM 735 N N . THR A 1 90 ? -13.821 -5.838 15.467 1.00 59.91 90 THR A N 1
ATOM 736 C CA . THR A 1 90 ? -14.311 -5.922 14.087 1.00 59.91 90 THR A CA 1
ATOM 737 C C . THR A 1 90 ? -13.143 -6.311 13.192 1.00 59.91 90 THR A C 1
ATOM 739 O O . THR A 1 90 ? -12.130 -5.615 13.187 1.00 59.91 90 THR A O 1
ATOM 742 N N . LEU A 1 91 ? -13.272 -7.421 12.462 1.00 60.72 91 LEU A N 1
ATOM 743 C CA . LEU A 1 91 ? -12.278 -7.889 11.499 1.00 60.72 91 LEU A CA 1
ATOM 744 C C . LEU A 1 91 ? -12.871 -7.801 10.098 1.00 60.72 91 LEU A C 1
ATOM 746 O O . LEU A 1 91 ? -13.687 -8.626 9.683 1.00 60.72 91 LEU A O 1
ATOM 750 N N . ASN A 1 92 ? -12.437 -6.804 9.341 1.00 65.19 92 ASN A N 1
ATOM 751 C CA . ASN A 1 92 ? -12.760 -6.763 7.928 1.00 65.19 92 ASN A CA 1
ATOM 752 C C . ASN A 1 92 ? -11.816 -7.704 7.177 1.00 65.19 92 ASN A C 1
ATOM 754 O O . ASN A 1 92 ? -10.686 -7.356 6.837 1.00 65.19 92 ASN A O 1
ATOM 758 N N . ILE A 1 93 ? -12.293 -8.925 6.942 1.00 63.72 93 ILE A N 1
ATOM 759 C CA . ILE A 1 93 ? -11.520 -9.968 6.271 1.00 63.72 93 ILE A CA 1
ATOM 760 C C . ILE A 1 93 ? -11.123 -9.512 4.865 1.00 63.72 93 ILE A C 1
ATOM 762 O O . ILE A 1 93 ? -9.962 -9.657 4.499 1.00 63.72 93 ILE A O 1
ATOM 766 N N . ALA A 1 94 ? -12.033 -8.911 4.095 1.00 66.31 94 ALA A N 1
ATOM 767 C CA . ALA A 1 94 ? -11.718 -8.431 2.750 1.00 66.31 9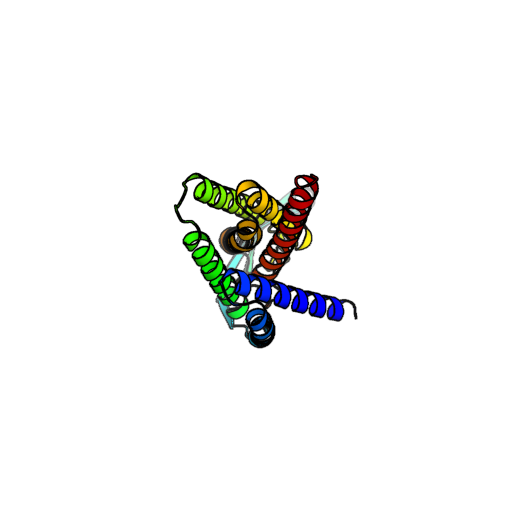4 ALA A CA 1
ATOM 768 C C . ALA A 1 94 ? -10.701 -7.276 2.782 1.00 66.31 94 ALA A C 1
ATOM 770 O O . ALA A 1 94 ? -9.702 -7.310 2.063 1.00 66.31 94 ALA A O 1
ATOM 771 N N . GLY A 1 95 ? -10.912 -6.302 3.672 1.00 69.25 95 GLY A N 1
ATOM 772 C CA . GLY A 1 95 ? -10.027 -5.148 3.855 1.00 69.25 95 GLY A CA 1
ATOM 773 C C . GLY A 1 95 ? -8.675 -5.462 4.490 1.00 69.25 95 GLY A C 1
ATOM 774 O O . GLY A 1 95 ? -7.819 -4.590 4.500 1.00 69.25 95 GLY A O 1
ATOM 775 N N . PHE A 1 96 ? -8.446 -6.683 4.980 1.00 76.50 96 PHE A N 1
ATOM 776 C CA . PHE A 1 96 ? -7.133 -7.133 5.452 1.00 76.50 96 PHE A CA 1
ATOM 777 C C . PHE A 1 96 ? -6.486 -8.162 4.517 1.00 76.50 96 PHE A C 1
ATOM 779 O O . PHE A 1 96 ? -5.311 -8.030 4.175 1.00 76.50 96 PHE A O 1
ATOM 786 N N . ILE A 1 97 ? -7.242 -9.169 4.063 1.00 81.31 97 ILE A N 1
ATOM 787 C CA . ILE A 1 97 ? -6.720 -10.237 3.201 1.00 81.31 97 ILE A CA 1
ATOM 788 C C . ILE A 1 97 ? -6.296 -9.683 1.849 1.00 81.31 97 ILE A C 1
ATOM 790 O O . ILE A 1 97 ? -5.232 -10.058 1.367 1.00 81.31 97 ILE A O 1
ATOM 794 N N . VAL A 1 98 ? -7.083 -8.803 1.223 1.00 84.31 98 VAL A N 1
ATOM 795 C CA . VAL A 1 98 ? -6.707 -8.309 -0.106 1.00 84.31 98 VAL A CA 1
ATOM 796 C C . VAL A 1 98 ? -5.416 -7.483 -0.062 1.00 84.31 98 VAL A C 1
ATOM 798 O O . VAL A 1 98 ? -4.502 -7.814 -0.823 1.00 84.31 98 VAL A O 1
ATOM 801 N N . PRO A 1 99 ? -5.267 -6.480 0.826 1.00 87.75 99 PRO A N 1
ATOM 802 C CA . PRO A 1 99 ? -3.999 -5.768 0.933 1.00 87.75 99 PRO A CA 1
ATOM 803 C C . PRO A 1 99 ? -2.828 -6.684 1.296 1.00 87.75 99 PRO A C 1
ATOM 805 O O . PRO A 1 99 ? -1.735 -6.511 0.763 1.00 87.75 99 PRO A O 1
ATOM 808 N N . LEU A 1 100 ? -3.055 -7.701 2.137 1.00 89.50 100 LEU A N 1
ATOM 809 C CA . LEU A 1 100 ? -2.036 -8.696 2.470 1.00 89.50 100 LEU A CA 1
ATOM 810 C C . LEU A 1 100 ? -1.589 -9.491 1.237 1.00 89.50 100 LEU A C 1
ATOM 812 O O . LEU A 1 100 ? -0.390 -9.626 0.999 1.00 89.50 100 LEU A O 1
ATOM 816 N N . VAL A 1 101 ? -2.532 -10.008 0.443 1.00 90.94 101 VAL A N 1
ATOM 817 C 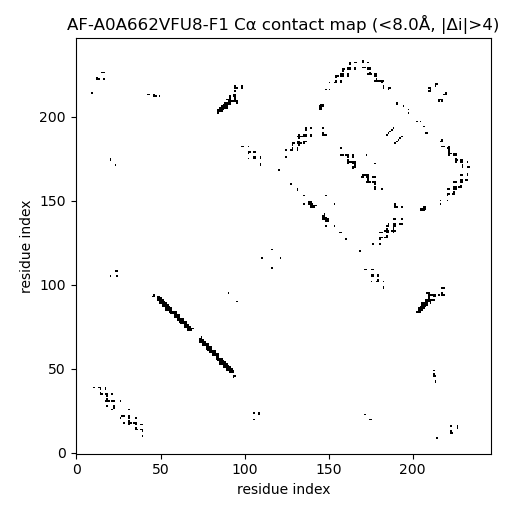CA . VAL A 1 101 ? -2.228 -10.759 -0.785 1.00 90.94 101 VAL A CA 1
ATOM 818 C C . VAL A 1 101 ? -1.482 -9.872 -1.779 1.00 90.94 101 VAL A C 1
ATOM 820 O O . VAL A 1 101 ? -0.475 -10.306 -2.331 1.00 90.94 101 VAL A O 1
ATOM 823 N N . LEU A 1 102 ? -1.907 -8.619 -1.963 1.00 92.12 102 LEU A N 1
ATOM 824 C CA . LEU A 1 102 ? -1.205 -7.662 -2.823 1.00 92.12 102 LEU A CA 1
ATOM 825 C C . LEU A 1 102 ? 0.213 -7.386 -2.325 1.00 92.12 102 LEU A C 1
ATOM 827 O O . LEU A 1 102 ? 1.154 -7.462 -3.110 1.00 92.12 102 LEU A O 1
ATOM 831 N N . ALA A 1 103 ? 0.395 -7.137 -1.028 1.00 93.62 103 ALA A N 1
ATOM 832 C CA . ALA A 1 103 ? 1.714 -6.917 -0.445 1.00 93.62 103 ALA A CA 1
ATOM 833 C C . ALA A 1 103 ? 2.630 -8.140 -0.640 1.00 93.62 103 ALA A C 1
ATOM 835 O O . ALA A 1 103 ? 3.797 -7.998 -1.012 1.00 93.62 103 ALA A O 1
ATOM 836 N N . LEU A 1 104 ? 2.106 -9.354 -0.456 1.00 93.88 104 LEU A N 1
ATOM 837 C CA . LEU A 1 104 ? 2.857 -10.586 -0.701 1.00 93.88 104 LEU A CA 1
ATOM 838 C C . LEU A 1 104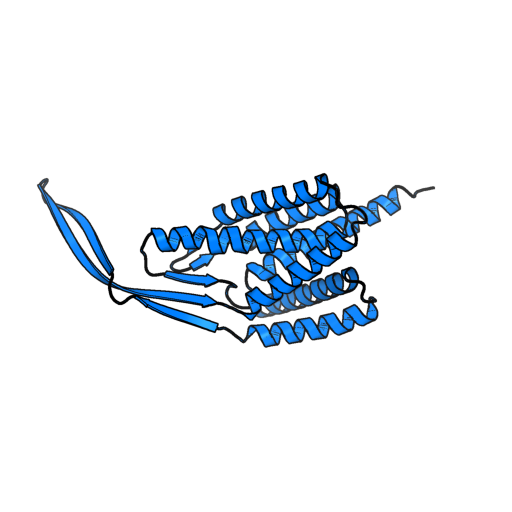 ? 3.253 -10.724 -2.172 1.00 93.88 104 LEU A C 1
ATOM 840 O O . LEU A 1 104 ? 4.422 -10.954 -2.462 1.00 93.88 104 LEU A O 1
ATOM 844 N N . VAL A 1 105 ? 2.314 -10.546 -3.103 1.00 94.56 105 VAL A N 1
ATOM 845 C CA . VAL A 1 105 ? 2.582 -10.680 -4.542 1.00 94.56 105 VAL A CA 1
ATOM 846 C C . VAL A 1 105 ? 3.579 -9.624 -5.027 1.00 94.56 105 VAL A C 1
ATOM 848 O O . VAL A 1 105 ? 4.528 -9.965 -5.733 1.00 94.56 105 VAL A O 1
ATOM 851 N N . LEU A 1 106 ? 3.410 -8.362 -4.625 1.00 94.50 106 LEU A N 1
ATOM 852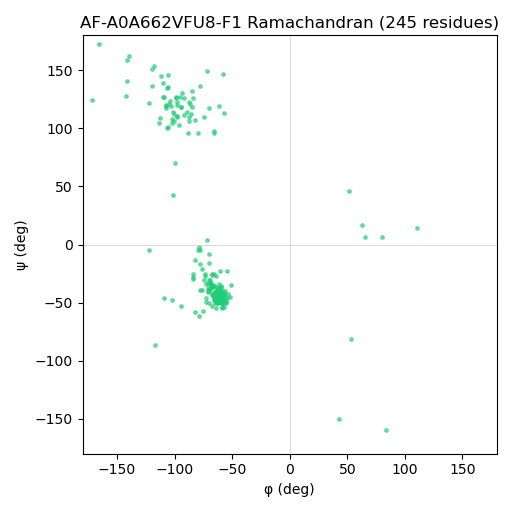 C CA . LEU A 1 106 ? 4.293 -7.262 -5.018 1.00 94.50 106 LEU A CA 1
ATOM 853 C C . LEU A 1 106 ? 5.709 -7.438 -4.462 1.00 94.50 106 LEU A C 1
ATOM 855 O O . LEU A 1 106 ? 6.677 -7.262 -5.202 1.00 94.50 106 LEU A O 1
ATOM 859 N N . SER A 1 107 ? 5.842 -7.827 -3.190 1.00 92.38 107 SER A N 1
ATOM 860 C CA . SER A 1 107 ? 7.155 -8.089 -2.587 1.00 92.38 107 SER A CA 1
ATOM 861 C C . SER A 1 107 ? 7.846 -9.292 -3.227 1.00 92.38 107 SER A C 1
ATOM 863 O O . SER A 1 107 ? 8.999 -9.171 -3.637 1.00 92.38 107 SER A O 1
ATOM 865 N N . LEU A 1 108 ? 7.148 -10.423 -3.395 1.00 91.62 108 LEU A N 1
ATOM 866 C CA . LEU A 1 108 ? 7.678 -11.600 -4.092 1.00 91.62 108 LEU A CA 1
ATOM 867 C C . LEU A 1 108 ? 8.157 -11.235 -5.492 1.00 91.62 108 LEU A C 1
ATOM 869 O O . LEU A 1 108 ? 9.291 -11.548 -5.850 1.00 91.62 108 LEU A O 1
ATOM 873 N N . ARG A 1 109 ? 7.331 -10.527 -6.269 1.00 93.00 109 ARG A N 1
ATOM 874 C CA . ARG A 1 109 ? 7.699 -10.104 -7.620 1.00 93.00 109 ARG A CA 1
ATOM 875 C C . ARG A 1 109 ? 8.956 -9.241 -7.606 1.00 93.00 109 ARG A C 1
ATOM 877 O O . ARG A 1 109 ? 9.896 -9.550 -8.336 1.00 93.00 109 ARG A O 1
ATOM 884 N N . TYR A 1 110 ? 9.006 -8.217 -6.762 1.00 91.38 110 TYR A N 1
ATOM 885 C CA . TYR A 1 110 ? 10.163 -7.331 -6.681 1.00 91.38 110 TYR A CA 1
ATOM 886 C C . TYR A 1 110 ? 11.446 -8.091 -6.307 1.00 91.38 110 TYR A C 1
ATOM 888 O O . TYR A 1 110 ? 12.456 -7.995 -7.005 1.00 91.38 110 TYR A O 1
ATOM 896 N N . PHE A 1 111 ? 11.393 -8.941 -5.278 1.00 87.81 111 PHE A N 1
ATOM 897 C CA . PHE A 1 111 ? 12.547 -9.743 -4.868 1.00 87.81 111 PHE A CA 1
ATOM 898 C C . PHE A 1 111 ? 12.947 -10.813 -5.893 1.00 87.81 111 PHE A C 1
ATOM 900 O O . PHE A 1 111 ? 14.120 -11.163 -5.957 1.00 87.81 111 PHE A O 1
ATOM 907 N N . THR A 1 112 ? 12.027 -11.302 -6.732 1.00 87.19 112 THR A N 1
ATOM 908 C CA . THR A 1 112 ? 12.375 -12.220 -7.837 1.00 87.19 112 THR A CA 1
ATOM 909 C C . THR A 1 112 ? 13.055 -11.518 -9.012 1.00 87.19 112 THR A C 1
ATOM 911 O O . THR A 1 112 ? 13.872 -12.128 -9.698 1.00 87.19 112 THR A O 1
ATOM 914 N N . LEU A 1 113 ? 12.738 -10.241 -9.254 1.00 85.38 113 LEU A N 1
ATOM 915 C CA . LEU A 1 113 ? 13.385 -9.434 -10.294 1.00 85.38 113 LEU A CA 1
ATOM 916 C C . LEU A 1 113 ? 14.810 -9.028 -9.895 1.00 85.38 113 LEU A C 1
ATOM 918 O O . LEU A 1 113 ? 15.671 -8.834 -10.759 1.00 85.38 113 LEU A O 1
ATOM 922 N N . LEU A 1 114 ? 15.080 -8.961 -8.591 1.00 81.44 114 LEU A N 1
ATOM 923 C CA . LEU A 1 114 ? 16.419 -8.803 -8.045 1.00 81.44 114 LEU A CA 1
ATOM 924 C C . LEU A 1 114 ? 17.268 -10.042 -8.356 1.00 81.44 114 LEU A C 1
ATOM 926 O O . LEU A 1 114 ? 17.273 -11.026 -7.623 1.00 81.44 114 LEU A O 1
ATOM 930 N N . LYS A 1 115 ? 18.053 -9.964 -9.438 1.00 67.12 115 LYS A N 1
ATOM 931 C CA . LYS A 1 115 ? 19.015 -11.011 -9.843 1.00 67.12 115 LYS A CA 1
ATOM 932 C C . LYS A 1 115 ? 20.012 -11.384 -8.735 1.00 67.12 115 LYS A C 1
ATOM 934 O O . LYS A 1 115 ? 20.567 -12.477 -8.753 1.00 67.12 115 LYS A O 1
ATOM 939 N N . SER A 1 116 ? 20.238 -10.483 -7.781 1.00 67.81 116 SER A N 1
ATOM 940 C CA . SER A 1 116 ? 20.999 -10.724 -6.558 1.00 67.81 116 SER A CA 1
ATOM 941 C C . SER A 1 116 ? 20.343 -9.981 -5.397 1.00 67.81 116 SER A C 1
ATOM 943 O O . SER A 1 116 ? 20.145 -8.767 -5.487 1.00 67.81 116 SER A O 1
ATOM 945 N N . LEU A 1 117 ? 20.062 -10.682 -4.297 1.00 68.69 117 LEU A N 1
ATOM 946 C CA . LEU A 1 117 ? 19.687 -10.064 -3.025 1.00 68.69 117 LEU A CA 1
ATOM 947 C C . LEU A 1 117 ? 20.887 -9.281 -2.493 1.00 68.69 117 LEU A C 1
ATOM 949 O O . LEU A 1 117 ? 21.811 -9.848 -1.910 1.00 68.69 117 LEU A O 1
ATOM 953 N N . ARG A 1 118 ? 20.892 -7.971 -2.732 1.00 78.00 118 ARG A N 1
ATOM 954 C CA . ARG A 1 118 ? 21.900 -7.091 -2.157 1.00 78.00 118 ARG A CA 1
ATOM 955 C C . ARG A 1 118 ? 21.460 -6.681 -0.746 1.00 78.00 118 ARG A C 1
ATOM 957 O O . ARG A 1 118 ? 20.302 -6.328 -0.518 1.00 78.00 118 ARG A O 1
ATOM 964 N N . LEU A 1 119 ? 22.380 -6.782 0.215 1.00 80.56 119 LEU A N 1
ATOM 965 C CA . LEU A 1 119 ? 22.105 -6.514 1.634 1.00 80.56 119 LEU A CA 1
ATOM 966 C C . LEU A 1 119 ? 21.663 -5.066 1.887 1.00 80.56 119 LEU A C 1
ATOM 968 O O . LEU A 1 119 ? 20.815 -4.829 2.741 1.00 80.56 119 LEU A O 1
ATOM 972 N N . ASP A 1 120 ? 22.194 -4.119 1.122 1.00 82.38 120 ASP A N 1
ATOM 973 C CA . ASP A 1 120 ? 21.804 -2.707 1.133 1.00 82.38 120 ASP A CA 1
ATOM 974 C C . ASP A 1 120 ? 20.305 -2.514 0.847 1.00 82.38 120 ASP A C 1
ATOM 976 O O . ASP A 1 120 ? 19.640 -1.762 1.556 1.00 82.38 120 ASP A O 1
ATOM 980 N N . TYR A 1 121 ? 19.731 -3.247 -0.108 1.00 86.31 121 TYR A N 1
ATOM 981 C CA . TYR A 1 121 ? 18.320 -3.090 -0.489 1.00 86.31 121 TYR A CA 1
ATOM 982 C C . TYR A 1 121 ? 17.394 -3.611 0.613 1.00 86.31 121 TYR A C 1
ATOM 984 O O . TYR A 1 121 ? 16.395 -2.976 0.962 1.00 86.31 121 TYR A O 1
ATOM 992 N N . LEU A 1 122 ? 17.764 -4.747 1.211 1.00 87.56 122 LEU A N 1
ATOM 993 C CA . LEU A 1 122 ? 17.068 -5.299 2.369 1.00 87.56 122 LEU A CA 1
ATOM 994 C C . LEU A 1 122 ? 17.164 -4.349 3.573 1.00 87.56 122 LEU A C 1
ATOM 996 O O . LEU A 1 122 ? 16.171 -4.135 4.267 1.00 87.56 122 LEU A O 1
ATOM 1000 N N . MET A 1 123 ? 18.336 -3.751 3.810 1.00 90.00 123 MET A N 1
ATOM 1001 C CA . MET A 1 123 ? 18.527 -2.776 4.885 1.00 90.00 123 MET A CA 1
ATOM 1002 C C . MET A 1 123 ? 17.654 -1.537 4.691 1.00 90.00 123 MET A C 1
ATOM 1004 O O . MET A 1 123 ? 16.984 -1.135 5.640 1.00 90.00 123 MET A O 1
ATOM 1008 N N . ILE A 1 124 ? 17.603 -0.967 3.482 1.00 92.25 124 ILE A N 1
ATOM 1009 C CA . ILE A 1 124 ? 16.722 0.168 3.162 1.00 92.25 124 ILE A CA 1
ATOM 1010 C C . ILE A 1 124 ? 15.263 -0.212 3.429 1.00 92.25 124 ILE A C 1
ATOM 1012 O O . ILE A 1 124 ? 14.543 0.531 4.098 1.00 92.25 124 ILE A O 1
ATOM 1016 N N . PHE A 1 125 ? 14.835 -1.396 2.979 1.00 93.19 125 PHE A N 1
ATOM 1017 C CA . PHE A 1 125 ? 13.481 -1.889 3.219 1.00 93.19 125 PHE A CA 1
ATOM 1018 C C . PHE A 1 125 ? 13.144 -1.984 4.715 1.00 93.19 125 PHE A C 1
ATOM 1020 O O . PHE A 1 125 ? 12.134 -1.430 5.156 1.00 93.19 125 PHE A O 1
ATOM 1027 N N . ILE A 1 126 ? 14.009 -2.624 5.507 1.00 93.56 126 ILE A N 1
ATOM 1028 C CA . ILE A 1 126 ? 13.816 -2.794 6.953 1.00 93.56 126 ILE A CA 1
ATOM 1029 C C . ILE A 1 126 ? 13.808 -1.438 7.669 1.00 93.56 126 ILE A C 1
ATOM 1031 O O . ILE A 1 126 ? 12.918 -1.180 8.479 1.00 93.56 126 ILE A O 1
ATOM 1035 N N . LEU A 1 127 ? 14.769 -0.558 7.372 1.00 95.56 127 LEU A N 1
ATOM 1036 C CA . LEU A 1 127 ? 14.898 0.748 8.023 1.00 95.56 127 LEU A CA 1
ATOM 1037 C C . LEU A 1 127 ? 13.688 1.641 7.747 1.00 95.56 127 LEU A C 1
ATOM 1039 O O . LEU A 1 127 ? 13.138 2.225 8.682 1.00 95.56 127 LEU A O 1
ATOM 1043 N N . LEU A 1 128 ? 13.237 1.713 6.493 1.00 96.12 128 LEU A N 1
ATOM 1044 C CA . LEU A 1 128 ? 12.053 2.489 6.128 1.00 96.12 128 LEU A CA 1
ATOM 1045 C C . LEU A 1 128 ? 10.778 1.898 6.732 1.00 96.12 128 LEU A C 1
ATOM 1047 O O . LEU A 1 128 ? 9.928 2.655 7.197 1.00 96.12 128 LEU A O 1
ATOM 1051 N N . THR A 1 129 ? 10.669 0.570 6.825 1.00 95.75 129 THR A N 1
ATOM 1052 C CA . THR A 1 129 ? 9.540 -0.089 7.501 1.00 95.75 129 THR A CA 1
ATOM 1053 C C . THR A 1 129 ? 9.508 0.209 8.993 1.00 95.75 129 THR A C 1
ATOM 1055 O O . THR A 1 129 ? 8.455 0.558 9.531 1.00 95.75 129 THR A O 1
ATOM 1058 N N . LEU A 1 130 ? 10.654 0.147 9.672 1.00 94.19 130 LEU A N 1
ATOM 1059 C CA . LEU A 1 130 ? 10.759 0.518 11.083 1.00 94.19 130 LEU A CA 1
ATOM 1060 C C . LEU A 1 130 ? 10.417 1.995 11.297 1.00 94.19 130 LEU A C 1
ATOM 1062 O O . LEU A 1 130 ? 9.618 2.318 12.178 1.00 94.19 130 LEU A O 1
ATOM 1066 N N . LEU A 1 131 ? 10.967 2.886 10.468 1.00 94.12 131 LEU A N 1
ATOM 1067 C CA . LEU A 1 131 ? 10.687 4.318 10.524 1.00 94.12 131 LEU A CA 1
ATOM 1068 C C . LEU A 1 131 ? 9.190 4.600 10.340 1.00 9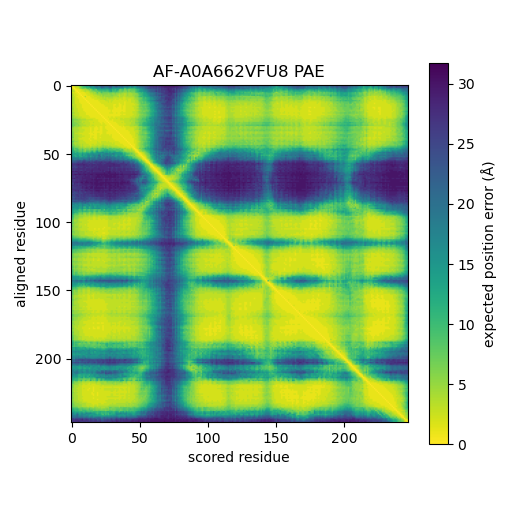4.12 131 LEU A C 1
ATOM 1070 O O . LEU A 1 131 ? 8.591 5.294 11.162 1.00 94.12 131 LEU A O 1
ATOM 1074 N N . ALA A 1 132 ? 8.577 4.021 9.308 1.00 93.75 132 ALA A N 1
ATOM 1075 C CA . ALA A 1 132 ? 7.152 4.155 9.029 1.00 93.75 132 ALA A CA 1
ATOM 1076 C C . ALA A 1 132 ? 6.301 3.658 10.202 1.00 93.75 132 ALA A C 1
ATOM 1078 O O . ALA A 1 132 ? 5.389 4.354 10.644 1.00 93.75 132 ALA A O 1
ATOM 1079 N N . THR A 1 133 ? 6.642 2.493 10.761 1.00 91.44 133 THR A N 1
ATOM 1080 C CA . THR A 1 133 ? 5.930 1.892 11.900 1.00 91.44 133 THR A CA 1
ATOM 1081 C C . THR A 1 133 ? 5.968 2.814 13.120 1.00 91.44 133 THR A C 1
ATOM 1083 O O . THR A 1 133 ? 4.945 3.044 13.769 1.00 91.44 133 THR A O 1
ATOM 1086 N N . LEU A 1 134 ? 7.136 3.391 13.422 1.00 90.19 134 LEU A N 1
ATOM 1087 C CA . LEU A 1 134 ? 7.304 4.337 14.527 1.00 90.19 134 LEU A CA 1
ATOM 1088 C C . LEU A 1 134 ? 6.507 5.626 14.303 1.00 90.19 134 LEU A C 1
ATOM 1090 O O . LEU A 1 134 ? 5.868 6.120 15.236 1.00 90.19 134 LEU A O 1
ATOM 1094 N N . ILE A 1 135 ? 6.527 6.166 13.083 1.00 88.81 135 ILE A N 1
ATOM 1095 C CA . ILE A 1 135 ? 5.774 7.372 12.732 1.00 88.81 135 ILE A CA 1
ATOM 1096 C C . ILE A 1 135 ? 4.268 7.109 12.837 1.00 88.81 135 ILE A C 1
ATOM 1098 O O . ILE A 1 135 ? 3.570 7.882 13.492 1.00 88.81 135 ILE A O 1
ATOM 1102 N N . PHE A 1 136 ? 3.758 6.011 12.275 1.00 86.88 136 PHE A N 1
ATOM 1103 C CA . PHE A 1 136 ? 2.329 5.696 12.327 1.00 86.88 136 PHE A CA 1
ATOM 1104 C C . PHE A 1 136 ? 1.837 5.364 13.732 1.00 86.88 136 PHE A C 1
ATOM 1106 O O . PHE A 1 136 ? 0.757 5.816 14.105 1.00 86.88 136 PHE A O 1
ATOM 1113 N N . ASN A 1 137 ? 2.644 4.705 14.566 1.00 82.88 137 ASN A N 1
ATOM 1114 C CA . ASN A 1 137 ? 2.319 4.533 15.984 1.00 82.88 137 ASN A CA 1
ATOM 1115 C C . ASN A 1 137 ? 2.203 5.881 16.720 1.00 82.88 137 ASN A C 1
ATOM 1117 O O . ASN A 1 137 ? 1.333 6.052 17.572 1.00 82.88 137 ASN A O 1
ATOM 1121 N N . ARG A 1 138 ? 3.047 6.867 16.381 1.00 81.12 138 ARG A N 1
ATOM 1122 C CA . ARG A 1 138 ? 2.956 8.227 16.947 1.00 81.12 138 ARG A CA 1
ATOM 1123 C C . ARG A 1 138 ? 1.771 9.024 16.407 1.00 81.12 138 ARG A C 1
ATOM 1125 O O . ARG A 1 138 ? 1.220 9.845 17.132 1.00 81.12 138 ARG A O 1
ATOM 1132 N N . LEU A 1 139 ? 1.400 8.813 15.145 1.00 80.00 139 LEU A N 1
ATOM 1133 C CA . LEU A 1 139 ? 0.238 9.453 14.522 1.00 80.00 139 LEU A CA 1
ATOM 1134 C C . LEU A 1 139 ? -1.090 8.804 14.921 1.00 80.00 139 LEU A C 1
ATOM 1136 O O . LEU A 1 139 ? -2.136 9.426 14.730 1.00 80.00 139 LEU A O 1
ATOM 1140 N N . GLY A 1 140 ? -1.048 7.584 15.462 1.00 71.31 140 GLY A N 1
ATOM 1141 C CA . GLY A 1 140 ? -2.197 6.879 16.009 1.00 71.31 140 GLY A CA 1
ATOM 1142 C C . GLY A 1 140 ? -2.859 7.699 17.108 1.00 71.31 140 GLY A C 1
ATOM 1143 O O . GLY A 1 140 ? -2.289 7.918 18.177 1.00 71.31 140 GLY A O 1
ATOM 1144 N N . MET A 1 141 ? -4.080 8.152 16.844 1.00 65.00 141 MET A N 1
ATOM 1145 C CA . MET A 1 141 ? -4.907 8.868 17.806 1.00 65.00 141 MET A CA 1
ATOM 1146 C C . MET A 1 141 ? -6.076 7.982 18.224 1.00 65.00 141 MET A C 1
ATOM 1148 O O . MET A 1 141 ? -6.702 7.310 17.402 1.00 65.00 141 MET A O 1
ATOM 1152 N N . ILE A 1 142 ? -6.390 7.998 19.518 1.00 61.12 142 ILE A N 1
ATOM 1153 C CA . ILE A 1 142 ? -7.551 7.294 20.061 1.00 61.12 142 ILE A CA 1
ATOM 1154 C C . ILE A 1 142 ? -8.759 8.231 19.955 1.00 61.12 142 ILE A C 1
ATOM 1156 O O . ILE A 1 142 ? -8.879 9.192 20.715 1.00 61.12 142 ILE A O 1
ATOM 1160 N N . PHE A 1 143 ? -9.669 7.952 19.023 1.00 54.53 143 PHE A N 1
ATOM 1161 C CA . PHE A 1 143 ? -10.924 8.682 18.853 1.00 54.53 143 PHE A CA 1
ATOM 1162 C C . PHE A 1 143 ? -12.082 7.915 19.484 1.00 54.53 143 PHE A C 1
ATOM 1164 O O . PHE A 1 143 ? -12.568 6.933 18.923 1.00 54.53 143 PHE A O 1
ATOM 1171 N N . ARG A 1 144 ? -12.566 8.405 20.635 1.00 56.25 144 ARG A N 1
ATOM 1172 C CA . ARG A 1 144 ? -13.649 7.812 21.449 1.00 56.25 144 ARG A CA 1
ATOM 1173 C C . ARG A 1 144 ? -13.396 6.339 21.800 1.00 56.25 144 ARG A C 1
ATOM 1175 O O . ARG A 1 144 ? -12.924 6.045 22.896 1.00 56.25 144 ARG A O 1
ATOM 1182 N N . HIS A 1 145 ? -13.706 5.438 20.870 1.00 51.88 145 HIS A N 1
ATOM 1183 C CA . HIS A 1 145 ? -13.607 3.989 21.016 1.00 51.88 145 HIS A CA 1
ATOM 1184 C C . HIS A 1 145 ? -12.707 3.317 19.977 1.00 51.88 145 HIS A C 1
ATOM 1186 O O . HIS A 1 145 ? -12.475 2.128 20.138 1.00 51.88 145 HIS A O 1
ATOM 1192 N N . TYR A 1 146 ? -12.181 4.047 18.986 1.00 54.72 146 TYR A N 1
ATOM 1193 C CA . TYR A 1 146 ? -11.361 3.516 17.894 1.00 54.72 146 TYR A CA 1
ATOM 1194 C C . TYR A 1 146 ? -9.954 4.113 17.907 1.00 54.72 146 TYR A C 1
ATOM 1196 O O . TYR A 1 146 ? -9.748 5.239 18.364 1.00 54.72 146 TYR A O 1
ATOM 1204 N N . VAL A 1 147 ? -8.993 3.368 17.373 1.00 60.06 147 VAL A N 1
ATOM 1205 C CA . VAL A 1 147 ? -7.676 3.894 17.009 1.00 60.06 147 VAL A CA 1
ATOM 1206 C C . VAL A 1 147 ? -7.735 4.242 15.528 1.00 60.06 147 VAL A C 1
ATOM 1208 O O . VAL A 1 147 ? -8.147 3.412 14.726 1.00 60.06 147 VAL A O 1
ATOM 1211 N N . GLY A 1 148 ? -7.366 5.468 15.169 1.00 66.25 148 GLY A N 1
ATOM 1212 C CA . GLY A 1 148 ? -7.325 5.908 13.778 1.00 66.25 148 GLY A CA 1
ATOM 1213 C C . GLY A 1 148 ? -6.108 6.778 13.499 1.00 66.25 148 GLY A C 1
ATOM 1214 O O . GLY A 1 148 ? -5.495 7.334 14.414 1.00 66.25 148 GLY A O 1
ATOM 1215 N N . ILE A 1 149 ? -5.774 6.918 12.219 1.00 73.94 149 ILE A N 1
ATOM 1216 C CA . ILE A 1 149 ? -4.704 7.796 11.739 1.00 73.94 149 ILE A CA 1
ATOM 1217 C C . ILE A 1 149 ? -5.256 8.849 10.783 1.00 73.94 149 ILE A C 1
ATOM 1219 O O . ILE A 1 149 ? -6.247 8.642 10.088 1.00 73.94 149 ILE A O 1
ATOM 1223 N N . SER A 1 150 ? -4.601 10.008 10.742 1.00 80.38 150 SER A N 1
ATOM 1224 C CA . SER A 1 150 ? -4.933 11.047 9.766 1.00 80.38 150 SER A CA 1
ATOM 1225 C C . SER A 1 150 ? -4.516 10.594 8.366 1.00 80.38 150 SER A C 1
ATOM 1227 O O . SER A 1 150 ? -3.319 10.436 8.116 1.00 80.38 150 SER A O 1
ATOM 1229 N N . LEU A 1 151 ? -5.484 10.442 7.455 1.00 80.00 151 LEU A N 1
ATOM 1230 C CA . LEU A 1 151 ? -5.238 10.062 6.057 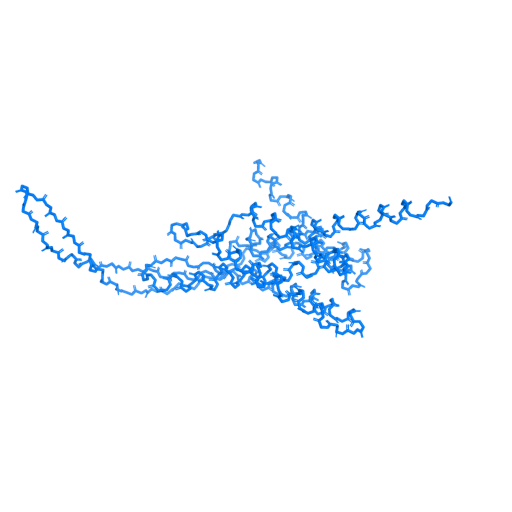1.00 80.00 151 LEU A CA 1
ATOM 1231 C C . LEU A 1 151 ? -4.250 11.012 5.375 1.00 80.00 151 LEU A C 1
ATOM 1233 O O . LEU A 1 151 ? -3.265 10.558 4.811 1.00 80.00 151 LEU A O 1
ATOM 1237 N N . VAL A 1 152 ? -4.452 12.329 5.497 1.00 84.88 152 VAL A N 1
ATOM 1238 C CA . VAL A 1 152 ? -3.612 13.337 4.824 1.00 84.88 152 VAL A CA 1
ATOM 1239 C C . VAL A 1 152 ? -2.158 13.268 5.292 1.00 84.88 152 VAL A C 1
ATOM 1241 O O . VAL A 1 152 ? -1.249 13.181 4.471 1.00 84.88 152 VAL A O 1
ATOM 1244 N N . LYS A 1 153 ? -1.918 13.272 6.612 1.00 85.75 153 LYS A N 1
ATOM 1245 C CA . LYS A 1 153 ? -0.547 13.204 7.150 1.00 85.75 153 LYS A CA 1
ATOM 1246 C C . LYS A 1 153 ? 0.133 11.896 6.756 1.00 85.75 153 LYS A C 1
ATOM 1248 O O . LYS A 1 153 ? 1.303 11.899 6.385 1.00 85.75 153 LYS A O 1
ATOM 1253 N N . SER A 1 154 ? -0.614 10.798 6.820 1.00 89.94 154 SER A N 1
ATOM 1254 C CA . SER A 1 154 ? -0.084 9.470 6.527 1.00 89.94 154 SER A CA 1
ATOM 1255 C C . SER A 1 154 ? 0.208 9.283 5.042 1.00 89.94 154 SER A C 1
ATOM 1257 O O . SER A 1 154 ? 1.242 8.719 4.705 1.00 89.94 154 SER A O 1
ATOM 1259 N N . TYR A 1 155 ? -0.635 9.838 4.168 1.00 91.31 155 TYR A N 1
ATOM 1260 C CA . TYR A 1 155 ? -0.410 9.892 2.727 1.00 91.31 155 TYR A CA 1
ATOM 1261 C C . TYR A 1 155 ? 0.872 10.654 2.381 1.00 91.31 155 TYR A C 1
ATOM 1263 O O . TYR A 1 155 ? 1.697 10.134 1.636 1.00 91.31 155 TYR A O 1
ATOM 1271 N N . ILE A 1 156 ? 1.080 11.845 2.959 1.00 93.44 156 ILE A N 1
ATOM 1272 C CA . ILE A 1 156 ? 2.293 12.646 2.716 1.00 93.44 156 ILE A CA 1
ATOM 1273 C C . ILE A 1 156 ? 3.545 11.860 3.119 1.00 93.44 156 ILE A C 1
ATOM 1275 O O . ILE A 1 156 ? 4.487 11.758 2.339 1.00 93.44 156 ILE A O 1
ATOM 1279 N N . ILE A 1 157 ? 3.546 11.269 4.317 1.00 93.56 157 ILE A N 1
ATOM 1280 C CA . ILE A 1 157 ? 4.664 10.440 4.790 1.00 93.56 157 ILE A CA 1
ATOM 1281 C C . ILE A 1 157 ? 4.873 9.233 3.875 1.00 93.56 157 ILE A C 1
ATOM 1283 O O . ILE A 1 157 ? 6.009 8.918 3.529 1.00 93.56 157 ILE A O 1
ATOM 1287 N N . GLY A 1 158 ? 3.789 8.584 3.453 1.00 95.94 158 GLY A N 1
ATOM 1288 C CA . GLY A 1 158 ? 3.857 7.446 2.552 1.00 95.94 158 GLY A CA 1
ATOM 1289 C C . GLY A 1 158 ? 4.450 7.797 1.190 1.00 95.94 158 GLY A C 1
ATOM 1290 O O . GLY A 1 158 ? 5.300 7.060 0.698 1.00 95.94 158 GLY A O 1
ATOM 1291 N N . VAL A 1 159 ? 4.072 8.942 0.612 1.00 96.75 159 VAL A N 1
ATOM 1292 C CA . VAL A 1 159 ? 4.661 9.428 -0.645 1.00 96.75 159 VAL A CA 1
ATOM 1293 C C . VAL A 1 159 ? 6.153 9.692 -0.462 1.00 96.75 159 VAL A C 1
ATOM 1295 O O . VAL A 1 159 ? 6.938 9.255 -1.293 1.00 96.75 159 VAL A O 1
ATOM 1298 N N . LEU A 1 160 ? 6.571 10.337 0.633 1.00 97.00 160 LEU A N 1
ATOM 1299 C CA . LEU A 1 160 ? 7.995 10.579 0.904 1.00 97.00 160 LEU A CA 1
ATOM 1300 C C . LEU A 1 160 ? 8.798 9.276 0.993 1.00 97.00 160 LEU A C 1
ATOM 1302 O O . LEU A 1 160 ? 9.870 9.184 0.404 1.00 97.00 160 LEU A O 1
ATOM 1306 N N . ILE A 1 161 ? 8.269 8.256 1.676 1.00 97.19 161 ILE A N 1
ATOM 1307 C CA . ILE A 1 161 ? 8.891 6.925 1.727 1.00 97.19 161 ILE A CA 1
ATOM 1308 C C . ILE A 1 161 ? 9.002 6.326 0.323 1.00 97.19 161 ILE A C 1
ATOM 1310 O O . ILE A 1 161 ? 10.053 5.794 -0.034 1.00 97.19 161 ILE A O 1
ATOM 1314 N N . GLY A 1 162 ? 7.951 6.442 -0.490 1.00 96.88 162 GLY A N 1
ATOM 1315 C CA . GLY A 1 162 ? 7.974 5.909 -1.847 1.00 96.88 162 GLY A CA 1
ATOM 1316 C C . GLY A 1 162 ? 8.927 6.630 -2.788 1.00 96.88 162 GLY A C 1
ATOM 1317 O O . GLY A 1 162 ? 9.561 5.987 -3.622 1.00 96.88 162 GLY A O 1
ATOM 1318 N N . LEU A 1 163 ? 9.106 7.940 -2.613 1.00 97.25 163 LEU A N 1
ATOM 1319 C CA . LEU A 1 163 ? 10.137 8.689 -3.327 1.00 97.25 163 LEU A CA 1
ATOM 1320 C C . LEU A 1 163 ? 11.541 8.204 -2.947 1.00 97.25 163 LEU A C 1
ATOM 1322 O O . LEU A 1 163 ? 12.366 8.038 -3.838 1.00 97.25 163 LEU A O 1
ATOM 1326 N N . ILE A 1 164 ? 11.804 7.915 -1.665 1.00 96.25 164 ILE A N 1
ATOM 1327 C CA . ILE A 1 164 ? 13.097 7.354 -1.236 1.00 96.25 164 ILE A CA 1
ATOM 1328 C C . ILE A 1 164 ? 13.352 6.013 -1.932 1.00 96.25 164 ILE A C 1
ATOM 1330 O O . ILE A 1 164 ? 14.423 5.829 -2.502 1.00 96.25 164 ILE A O 1
ATOM 1334 N N . TYR A 1 165 ? 12.372 5.101 -1.963 1.00 95.38 165 TYR A N 1
ATOM 1335 C CA . TYR A 1 165 ? 12.523 3.848 -2.714 1.00 95.38 165 TYR A CA 1
ATOM 1336 C C . TYR A 1 165 ? 12.795 4.084 -4.201 1.00 95.38 165 TYR A C 1
ATOM 1338 O O . TYR A 1 165 ? 13.644 3.410 -4.775 1.00 95.38 165 TYR A O 1
ATOM 1346 N N . GLY A 1 166 ? 12.097 5.040 -4.815 1.00 93.56 166 GLY A N 1
ATOM 1347 C CA . GLY A 1 166 ? 12.264 5.361 -6.228 1.00 93.56 166 GLY A CA 1
ATOM 1348 C C . GLY A 1 166 ? 13.639 5.911 -6.591 1.00 93.56 166 GLY A C 1
ATOM 1349 O O . GLY A 1 166 ? 14.190 5.529 -7.620 1.00 93.56 166 GLY A O 1
ATOM 1350 N N . PHE A 1 167 ? 14.190 6.795 -5.757 1.00 93.06 167 PHE A N 1
ATOM 1351 C CA . PHE A 1 167 ? 15.502 7.399 -5.993 1.00 93.06 167 PHE A CA 1
ATOM 1352 C C . PHE A 1 167 ? 16.665 6.464 -5.650 1.00 93.06 167 PHE A C 1
ATOM 1354 O O . PHE A 1 167 ? 17.657 6.454 -6.372 1.00 93.06 167 PHE A O 1
ATOM 1361 N N . GLU A 1 168 ? 16.554 5.692 -4.567 1.00 91.62 168 GLU A N 1
ATOM 1362 C CA . GLU A 1 168 ? 17.648 4.833 -4.092 1.00 91.62 168 GLU A CA 1
ATOM 1363 C C . GLU A 1 168 ? 17.699 3.474 -4.801 1.00 91.62 168 GLU A C 1
ATOM 1365 O O . GLU A 1 168 ? 18.764 2.859 -4.883 1.00 91.62 168 GLU A O 1
ATOM 1370 N N . LEU A 1 169 ? 16.555 2.978 -5.284 1.00 90.50 169 LEU A N 1
ATOM 1371 C CA . LEU A 1 169 ? 16.446 1.660 -5.905 1.00 90.50 169 LEU A CA 1
ATOM 1372 C C . LEU A 1 169 ? 16.030 1.784 -7.372 1.00 90.50 169 LEU A C 1
ATOM 1374 O O . LEU A 1 169 ? 16.888 1.806 -8.251 1.00 90.50 169 LEU A O 1
ATOM 1378 N N . ASP A 1 170 ? 14.727 1.849 -7.639 1.00 90.88 170 ASP A N 1
ATOM 1379 C CA . ASP A 1 170 ? 14.177 2.017 -8.979 1.00 90.88 170 ASP A CA 1
ATOM 1380 C C . ASP A 1 170 ? 12.686 2.400 -8.944 1.00 90.88 170 ASP A C 1
ATOM 1382 O O . ASP A 1 170 ? 12.012 2.386 -7.908 1.00 90.88 170 ASP A O 1
ATOM 1386 N N . VAL A 1 171 ? 12.151 2.717 -10.125 1.00 93.06 171 VAL A N 1
ATOM 1387 C CA . VAL A 1 171 ? 10.744 3.075 -10.338 1.00 93.06 171 VAL A CA 1
ATOM 1388 C C . VAL A 1 171 ? 9.793 2.007 -9.774 1.00 93.06 171 VAL A C 1
ATOM 1390 O O . VAL A 1 171 ? 8.808 2.340 -9.116 1.00 93.06 171 VAL A O 1
ATOM 1393 N N . TYR A 1 172 ? 10.076 0.720 -9.971 1.00 92.75 172 TYR A N 1
ATOM 1394 C CA . TYR A 1 172 ? 9.209 -0.366 -9.514 1.00 92.75 172 TYR A CA 1
ATOM 1395 C C . TYR A 1 172 ? 9.266 -0.575 -7.998 1.00 92.75 172 TYR A C 1
ATOM 1397 O O . TYR A 1 172 ? 8.270 -0.995 -7.399 1.00 92.75 172 TYR A O 1
ATOM 1405 N N . ALA A 1 173 ? 10.381 -0.235 -7.354 1.00 93.94 173 ALA A N 1
ATOM 1406 C CA . ALA A 1 173 ? 10.503 -0.195 -5.903 1.00 93.94 173 ALA A CA 1
ATOM 1407 C C . ALA A 1 173 ? 9.543 0.839 -5.302 1.00 93.94 173 ALA A C 1
ATOM 1409 O O . ALA A 1 173 ? 8.888 0.566 -4.296 1.00 93.94 173 ALA A O 1
ATOM 1410 N N . SER A 1 174 ? 9.397 1.998 -5.955 1.00 95.69 174 SER A N 1
ATOM 1411 C CA . SER A 1 174 ? 8.465 3.042 -5.511 1.00 95.69 174 SER A CA 1
ATOM 1412 C C . SER A 1 174 ? 6.991 2.621 -5.594 1.00 95.69 174 SER A C 1
ATOM 1414 O O . SER A 1 174 ? 6.182 3.118 -4.814 1.00 95.69 174 SER A O 1
ATOM 1416 N N . LEU A 1 175 ? 6.630 1.678 -6.470 1.00 96.00 175 LEU A N 1
ATOM 1417 C CA . LEU A 1 175 ? 5.291 1.081 -6.502 1.00 96.00 175 LEU A CA 1
ATOM 1418 C C . LEU A 1 175 ? 5.169 -0.036 -5.453 1.00 96.00 175 LEU A C 1
ATOM 1420 O O . LEU A 1 175 ? 4.328 0.005 -4.556 1.00 96.00 175 LEU A O 1
ATOM 1424 N N . SER A 1 176 ? 6.032 -1.044 -5.558 1.00 96.00 176 SER A N 1
ATOM 1425 C CA . SER A 1 176 ? 5.911 -2.296 -4.810 1.00 96.00 176 SER A CA 1
ATOM 1426 C C . SER A 1 176 ? 6.305 -2.154 -3.340 1.00 96.00 176 SER A C 1
ATOM 1428 O O . SER A 1 176 ? 5.489 -2.419 -2.455 1.00 96.00 176 SER A O 1
ATOM 1430 N N . LEU A 1 177 ? 7.531 -1.709 -3.053 1.00 95.88 177 LEU A N 1
ATOM 1431 C CA . LEU A 1 177 ? 8.040 -1.636 -1.685 1.00 95.88 177 LEU A CA 1
ATOM 1432 C C . LEU A 1 177 ? 7.325 -0.564 -0.871 1.00 95.88 177 LEU A C 1
ATOM 1434 O O . LEU A 1 177 ? 7.065 -0.794 0.302 1.00 95.88 177 LEU A O 1
ATOM 1438 N N . THR A 1 178 ? 6.922 0.554 -1.474 1.00 97.38 178 THR A N 1
ATOM 1439 C CA . THR A 1 178 ? 6.093 1.562 -0.791 1.00 97.38 178 THR A CA 1
ATOM 1440 C C . THR A 1 178 ? 4.787 0.962 -0.297 1.00 97.38 178 THR A C 1
ATOM 1442 O O . THR A 1 178 ? 4.443 1.125 0.872 1.00 97.38 178 THR A O 1
ATOM 1445 N N . TYR A 1 179 ? 4.075 0.228 -1.159 1.00 96.94 179 TYR A N 1
ATOM 1446 C CA . TYR A 1 179 ? 2.824 -0.416 -0.775 1.00 96.94 179 TYR A CA 1
ATOM 1447 C C . TYR A 1 179 ? 3.043 -1.390 0.390 1.00 96.94 179 TYR A C 1
ATOM 1449 O O . TYR A 1 179 ? 2.375 -1.308 1.420 1.00 96.94 179 TYR A O 1
ATOM 1457 N N . VAL A 1 180 ? 4.035 -2.273 0.254 1.00 96.44 180 VAL A N 1
ATOM 1458 C CA . VAL A 1 180 ? 4.363 -3.305 1.249 1.00 96.44 180 VAL A CA 1
ATOM 1459 C C . VAL A 1 180 ? 4.760 -2.683 2.586 1.00 96.44 180 VAL A C 1
ATOM 1461 O O . VAL A 1 180 ? 4.225 -3.055 3.630 1.00 96.44 180 VAL A O 1
ATOM 1464 N N . THR A 1 181 ? 5.668 -1.711 2.557 1.00 96.56 181 THR A N 1
ATOM 1465 C CA . THR A 1 181 ? 6.177 -1.015 3.737 1.00 96.56 181 THR A CA 1
ATOM 1466 C C . THR A 1 181 ? 5.064 -0.307 4.488 1.00 96.56 181 THR A C 1
ATOM 1468 O O . THR A 1 181 ? 4.974 -0.433 5.708 1.00 96.56 181 THR A O 1
ATOM 1471 N N . LEU A 1 182 ? 4.188 0.409 3.781 1.00 95.44 182 LEU A N 1
ATOM 1472 C CA . LEU A 1 182 ? 3.088 1.131 4.412 1.00 95.44 182 LEU A CA 1
ATOM 1473 C C . LEU A 1 182 ? 2.023 0.182 4.956 1.00 95.44 182 LEU A C 1
ATOM 1475 O O . LEU A 1 182 ? 1.549 0.406 6.066 1.00 95.44 182 LEU A O 1
ATOM 1479 N N . PHE A 1 183 ? 1.700 -0.898 4.240 1.00 93.44 183 PHE A N 1
ATOM 1480 C CA . PHE A 1 183 ? 0.799 -1.932 4.746 1.00 93.44 183 PHE A CA 1
ATOM 1481 C C . PHE A 1 183 ? 1.320 -2.519 6.067 1.00 93.44 183 PHE A C 1
ATOM 1483 O O . PHE A 1 183 ? 0.624 -2.473 7.082 1.00 93.44 183 PHE A O 1
ATOM 1490 N N . ILE A 1 184 ? 2.574 -2.988 6.089 1.00 92.88 184 ILE A N 1
ATOM 1491 C CA . ILE A 1 184 ? 3.202 -3.548 7.296 1.00 92.88 184 ILE A CA 1
ATOM 1492 C C . ILE A 1 184 ? 3.235 -2.508 8.420 1.00 92.88 184 ILE A C 1
ATOM 1494 O O . ILE A 1 184 ? 2.883 -2.809 9.561 1.00 92.88 184 ILE A O 1
ATOM 1498 N N . ALA A 1 185 ? 3.633 -1.276 8.107 1.00 91.75 185 ALA A N 1
ATOM 1499 C CA . ALA A 1 185 ? 3.781 -0.218 9.093 1.00 91.75 185 ALA A CA 1
ATOM 1500 C C . ALA A 1 185 ? 2.453 0.230 9.710 1.00 91.75 185 ALA A C 1
ATOM 1502 O O . ALA A 1 185 ? 2.427 0.566 10.893 1.00 91.75 185 ALA A O 1
ATOM 1503 N N . ILE A 1 186 ? 1.356 0.233 8.948 1.00 88.75 186 ILE A N 1
ATOM 1504 C CA . ILE A 1 186 ? 0.025 0.549 9.476 1.00 88.75 186 ILE A CA 1
ATOM 1505 C C . ILE A 1 186 ? -0.476 -0.612 10.341 1.00 88.75 186 ILE A C 1
ATOM 1507 O O . ILE A 1 186 ? -0.889 -0.377 11.473 1.00 88.75 186 ILE A O 1
ATOM 1511 N N . VAL A 1 187 ? -0.353 -1.861 9.885 1.00 86.38 187 VAL A N 1
ATOM 1512 C CA . VAL A 1 187 ? -0.774 -3.037 10.669 1.00 86.38 187 VAL A CA 1
ATOM 1513 C C . VAL A 1 187 ? 0.003 -3.139 11.990 1.00 86.38 187 VAL A C 1
ATOM 1515 O O . VAL A 1 187 ? -0.580 -3.322 13.058 1.00 86.38 187 VAL A O 1
ATOM 1518 N N . LEU A 1 188 ? 1.327 -2.973 11.963 1.00 83.44 188 LEU A N 1
ATOM 1519 C CA . LEU A 1 188 ? 2.142 -3.011 13.181 1.00 83.44 188 LEU A CA 1
ATOM 1520 C C . LEU A 1 188 ? 1.947 -1.752 14.036 1.00 83.44 188 LEU A C 1
ATOM 1522 O O . LEU A 1 188 ? 1.728 -1.840 15.245 1.00 83.44 188 LEU A O 1
ATOM 1526 N N . GLY A 1 189 ? 2.053 -0.577 13.418 1.00 75.50 189 GLY A N 1
ATOM 1527 C CA . GLY A 1 189 ? 2.112 0.710 14.103 1.00 75.50 189 GLY A CA 1
ATOM 1528 C C . GLY A 1 189 ? 0.764 1.190 14.620 1.00 75.50 189 GLY A C 1
ATOM 1529 O O . GLY A 1 189 ? 0.691 1.740 15.720 1.00 75.50 189 GLY A O 1
ATOM 1530 N N . VAL A 1 190 ? -0.298 0.984 13.844 1.00 74.50 190 VAL A N 1
ATOM 1531 C CA . VAL A 1 190 ? -1.646 1.449 14.174 1.00 74.50 190 VAL A CA 1
ATOM 1532 C C . VAL A 1 190 ? -2.432 0.358 14.871 1.00 74.50 190 VAL A C 1
ATOM 1534 O O . VAL A 1 190 ? -2.902 0.614 15.977 1.00 74.50 190 VAL A O 1
ATOM 1537 N N . ASP A 1 191 ? -2.524 -0.840 14.297 1.00 71.38 191 ASP A N 1
ATOM 1538 C CA . ASP A 1 191 ? -3.402 -1.872 14.853 1.00 71.38 191 ASP A CA 1
ATOM 1539 C C . ASP A 1 191 ? -2.751 -2.550 16.066 1.00 71.38 191 ASP A C 1
ATOM 1541 O O . ASP A 1 191 ? -3.243 -2.432 17.188 1.00 71.38 191 ASP A O 1
ATOM 1545 N N . ILE A 1 192 ? -1.598 -3.203 15.890 1.00 71.12 192 ILE A N 1
ATOM 1546 C CA . ILE A 1 192 ? -1.008 -4.066 16.930 1.00 71.12 192 ILE A CA 1
ATOM 1547 C C . ILE A 1 192 ? -0.472 -3.258 18.122 1.00 71.12 192 ILE A C 1
ATOM 1549 O O . ILE A 1 192 ? -0.801 -3.546 19.278 1.00 71.12 192 ILE A O 1
ATOM 1553 N N . LEU A 1 193 ? 0.339 -2.225 17.874 1.00 66.88 193 LEU A N 1
ATOM 1554 C CA . LEU A 1 193 ? 0.960 -1.457 18.958 1.00 66.88 193 LEU A CA 1
ATOM 1555 C C . LEU A 1 193 ? -0.048 -0.608 19.747 1.00 66.88 193 LEU A C 1
ATOM 1557 O O . LEU A 1 193 ? 0.125 -0.428 20.956 1.00 66.88 193 LEU A O 1
ATOM 1561 N N . ASN A 1 194 ? -1.129 -0.124 19.122 1.00 63.84 194 ASN A N 1
ATOM 1562 C CA . ASN A 1 194 ? -2.176 0.577 19.870 1.00 63.84 194 ASN A CA 1
ATOM 1563 C C . ASN A 1 194 ? -3.191 -0.370 20.518 1.00 63.84 194 ASN A C 1
ATOM 1565 O O . ASN A 1 194 ? -3.732 -0.006 21.564 1.00 63.84 194 ASN A O 1
ATOM 1569 N N . MET A 1 195 ? -3.406 -1.587 20.000 1.00 61.56 195 MET A N 1
ATOM 1570 C CA . MET A 1 195 ? -4.136 -2.626 20.741 1.00 61.56 195 MET A CA 1
ATOM 1571 C C . MET A 1 195 ? -3.492 -2.891 22.102 1.00 61.56 195 MET A C 1
ATOM 1573 O O . MET A 1 195 ? -4.208 -2.982 23.097 1.00 61.56 195 MET A O 1
ATOM 1577 N N . GLY A 1 196 ? -2.156 -2.912 22.179 1.00 59.97 196 GLY A N 1
ATOM 1578 C CA . GLY A 1 196 ? -1.435 -3.005 23.452 1.00 59.97 196 GLY A CA 1
ATOM 1579 C C . GLY A 1 196 ? -1.845 -1.912 24.448 1.00 59.97 196 GLY A C 1
ATOM 1580 O O . GLY A 1 196 ? -2.168 -2.214 25.595 1.00 59.97 196 GLY A O 1
ATOM 1581 N N . LYS A 1 197 ? -1.937 -0.650 24.003 1.00 61.19 197 LYS A N 1
ATOM 1582 C CA . LYS A 1 197 ? -2.404 0.472 24.843 1.00 61.19 197 LYS A CA 1
ATOM 1583 C C . LYS A 1 197 ? -3.861 0.291 25.279 1.00 61.19 197 LYS A C 1
ATOM 1585 O O . LYS A 1 197 ? -4.200 0.548 26.427 1.00 61.19 197 LYS A O 1
ATOM 1590 N N . VAL A 1 198 ? -4.727 -0.186 24.384 1.00 59.75 198 VAL A N 1
ATOM 1591 C CA . VAL A 1 198 ? -6.150 -0.430 24.676 1.00 59.75 198 VAL A CA 1
ATOM 1592 C C . VAL A 1 198 ? -6.343 -1.533 25.720 1.00 59.75 198 VAL A C 1
ATOM 1594 O O . VAL A 1 198 ? -7.140 -1.350 26.639 1.00 59.75 198 VAL A O 1
ATOM 1597 N N . VAL A 1 199 ? -5.606 -2.640 25.602 1.00 60.22 199 VAL A N 1
ATOM 1598 C CA . VAL A 1 199 ? -5.667 -3.770 26.542 1.00 60.22 199 VAL A CA 1
ATOM 1599 C C . VAL A 1 199 ? -5.115 -3.373 27.914 1.00 60.22 199 VAL A C 1
ATOM 1601 O O . VAL A 1 199 ? -5.737 -3.673 28.931 1.00 60.22 199 VAL A O 1
ATOM 1604 N N . LEU A 1 200 ? -3.989 -2.653 27.953 1.00 57.84 200 LEU A N 1
ATOM 1605 C CA . LEU A 1 200 ? -3.338 -2.235 29.200 1.00 57.84 200 LEU A CA 1
ATOM 1606 C C . LEU A 1 200 ? -4.115 -1.144 29.954 1.00 57.84 200 LEU A C 1
ATOM 1608 O O . LEU A 1 200 ? -4.121 -1.137 31.181 1.00 57.84 200 LEU A O 1
ATOM 1612 N N . GLU A 1 201 ? -4.798 -0.237 29.250 1.00 59.56 201 GLU A N 1
ATOM 1613 C CA . GLU A 1 201 ? -5.577 0.847 29.872 1.00 59.56 201 GLU A CA 1
ATOM 1614 C C . GLU A 1 201 ? -6.944 0.395 30.424 1.00 59.56 201 GLU A C 1
ATOM 1616 O O . GLU A 1 201 ? -7.649 1.202 31.036 1.00 59.56 201 GLU A O 1
ATOM 1621 N N . GLY A 1 202 ? -7.351 -0.865 30.215 1.00 50.16 202 GLY A N 1
ATOM 1622 C CA . GLY A 1 202 ? -8.521 -1.470 30.868 1.00 50.16 202 GLY A CA 1
ATOM 1623 C C . GLY A 1 202 ? -9.875 -0.814 30.558 1.00 50.16 202 GLY A C 1
ATOM 1624 O O . GLY A 1 202 ? -10.845 -1.021 31.291 1.00 50.16 202 GLY A O 1
ATOM 1625 N N . ARG A 1 203 ? -9.976 -0.004 29.495 1.00 55.59 203 ARG A N 1
ATOM 1626 C CA . ARG A 1 203 ? -11.232 0.650 29.090 1.00 55.59 203 ARG A CA 1
ATOM 1627 C C . ARG A 1 203 ? -11.960 -0.205 28.047 1.00 55.59 203 ARG A C 1
ATOM 1629 O O . ARG A 1 203 ? -11.337 -0.558 27.047 1.00 55.59 203 ARG A O 1
ATOM 1636 N N . PRO A 1 204 ? -13.270 -0.488 28.202 1.00 49.22 204 PRO A N 1
ATOM 1637 C CA . PRO A 1 204 ? -14.035 -1.155 27.153 1.00 49.22 204 PRO A CA 1
ATOM 1638 C C . PRO A 1 204 ? -14.050 -0.289 25.888 1.00 49.22 204 PRO A C 1
ATOM 1640 O O . PRO A 1 204 ? -14.480 0.868 25.914 1.00 49.22 204 PRO A O 1
ATOM 1643 N N . ARG A 1 205 ? -13.510 -0.835 24.797 1.00 58.09 205 ARG A N 1
ATOM 1644 C CA . ARG A 1 205 ? -13.274 -0.149 23.519 1.00 58.09 205 ARG A CA 1
ATOM 1645 C C . ARG A 1 205 ? -13.577 -1.098 22.353 1.00 58.09 205 ARG A C 1
ATOM 1647 O O . ARG A 1 205 ? -13.588 -2.316 22.515 1.00 58.09 205 ARG A O 1
ATOM 1654 N N . SER A 1 206 ? -13.842 -0.536 21.181 1.00 54.69 206 SER A N 1
ATOM 1655 C CA . SER A 1 206 ? -14.023 -1.282 19.935 1.00 54.69 206 SER A CA 1
ATOM 1656 C C . SER A 1 206 ? -12.734 -1.213 19.123 1.00 54.69 206 SER A C 1
ATOM 1658 O O . SER A 1 206 ? -12.364 -0.148 18.637 1.00 54.69 206 SER A O 1
ATOM 1660 N N . VAL A 1 207 ? -12.040 -2.330 18.957 1.00 57.19 207 VAL A N 1
ATOM 1661 C CA . VAL A 1 207 ? -10.876 -2.391 18.070 1.00 57.19 207 VAL A CA 1
ATOM 1662 C C . VAL A 1 207 ? -11.369 -2.818 16.689 1.00 57.19 207 VAL A C 1
ATOM 1664 O O . VAL A 1 207 ? -12.040 -3.836 16.568 1.00 57.19 207 VAL A O 1
ATOM 1667 N N . SER A 1 208 ? -11.063 -2.050 15.647 1.00 56.06 208 SER A N 1
ATOM 1668 C CA . SER A 1 208 ? -11.299 -2.467 14.262 1.00 56.06 208 SER A CA 1
ATOM 1669 C C . SER A 1 208 ? -9.948 -2.783 13.637 1.00 56.06 208 SER A C 1
ATOM 1671 O O . SER A 1 208 ? -9.102 -1.900 13.594 1.00 56.06 208 SER A O 1
ATOM 1673 N N . ILE A 1 209 ? -9.749 -4.019 13.190 1.00 56.81 209 ILE A N 1
ATOM 1674 C CA . ILE A 1 209 ? -8.542 -4.479 12.490 1.00 56.81 209 ILE A CA 1
ATOM 1675 C C . ILE A 1 209 ? -8.952 -4.734 11.031 1.00 56.81 209 ILE A C 1
ATOM 1677 O O . ILE A 1 209 ? -9.949 -5.417 10.785 1.00 56.81 209 ILE A O 1
ATOM 1681 N N . GLY A 1 210 ? -8.239 -4.150 10.063 1.00 50.84 210 GLY A N 1
ATOM 1682 C CA . GLY A 1 210 ? -8.676 -4.117 8.649 1.00 50.84 210 GLY A CA 1
ATOM 1683 C C . GLY A 1 210 ? -9.721 -3.029 8.320 1.00 50.84 210 GLY A C 1
ATOM 1684 O O . GLY A 1 210 ? -10.287 -3.030 7.226 1.00 50.84 210 GLY A O 1
ATOM 1685 N N . GLY A 1 211 ? -10.012 -2.162 9.301 1.00 55.94 211 GLY A N 1
ATOM 1686 C CA . GLY A 1 211 ? -10.941 -1.022 9.280 1.00 55.94 211 GLY A CA 1
ATOM 1687 C C . GLY A 1 211 ? -12.311 -1.203 8.615 1.00 55.94 211 GLY A C 1
ATOM 1688 O O . GLY A 1 211 ? -12.912 -2.270 8.710 1.00 55.94 211 GLY A O 1
ATOM 1689 N N . MET A 1 212 ? -12.861 -0.115 8.053 1.00 56.12 212 MET A N 1
ATOM 1690 C CA . MET A 1 212 ? -14.251 -0.003 7.557 1.00 56.12 212 MET A CA 1
ATOM 1691 C C . MET A 1 212 ? -14.340 -0.182 6.028 1.00 56.12 212 MET A C 1
ATOM 1693 O O . MET A 1 212 ? -14.592 0.772 5.293 1.00 56.12 212 MET A O 1
ATOM 1697 N N . GLY A 1 213 ? -14.109 -1.394 5.524 1.00 53.97 213 GLY A N 1
ATOM 1698 C CA . GLY A 1 213 ? -14.149 -1.675 4.082 1.00 53.97 213 GLY A CA 1
ATOM 1699 C C . GLY A 1 213 ? -12.843 -1.347 3.341 1.00 53.97 213 GLY A C 1
ATOM 1700 O O . GLY A 1 213 ? -11.771 -1.267 3.931 1.00 53.97 213 GLY A O 1
ATOM 1701 N N . ILE A 1 214 ? -12.933 -1.178 2.018 1.00 54.00 214 ILE A N 1
ATOM 1702 C CA . ILE A 1 214 ? -11.794 -0.867 1.124 1.00 54.00 214 ILE A CA 1
ATOM 1703 C C . ILE A 1 214 ? -11.362 0.598 1.225 1.00 54.00 214 ILE A C 1
ATOM 1705 O O . ILE A 1 214 ? -10.214 0.927 0.951 1.00 54.00 214 ILE A O 1
ATOM 1709 N N . ALA A 1 215 ? -12.249 1.472 1.700 1.00 56.88 215 ALA A N 1
ATOM 1710 C CA . ALA A 1 215 ? -11.929 2.861 2.013 1.00 56.88 215 ALA A CA 1
ATOM 1711 C C . ALA A 1 215 ? -11.065 3.014 3.281 1.00 56.88 215 ALA A C 1
ATOM 1713 O O . ALA A 1 215 ? -10.791 4.136 3.713 1.00 56.88 215 ALA A O 1
ATOM 1714 N N . ASP A 1 216 ? -10.649 1.905 3.898 1.00 70.12 216 ASP A N 1
ATOM 1715 C CA . ASP A 1 216 ? -9.841 1.947 5.100 1.00 70.12 216 ASP A CA 1
ATOM 1716 C C . ASP A 1 216 ? -8.400 2.399 4.843 1.00 70.12 216 ASP A C 1
ATOM 1718 O O . ASP A 1 216 ? -7.783 2.125 3.812 1.00 70.12 216 ASP A O 1
ATOM 1722 N N . ALA A 1 217 ? -7.838 3.047 5.858 1.00 62.59 217 ALA A N 1
ATOM 1723 C CA . ALA A 1 217 ? -6.467 3.516 5.902 1.00 62.59 217 ALA A CA 1
ATOM 1724 C C . ALA A 1 217 ? -5.442 2.417 5.552 1.00 62.59 217 ALA A C 1
ATOM 1726 O O . ALA A 1 217 ? -4.453 2.724 4.887 1.00 62.59 217 ALA A O 1
ATOM 1727 N N . ILE A 1 218 ? -5.691 1.153 5.934 1.00 78.62 218 ILE A N 1
ATOM 1728 C CA . ILE A 1 218 ? -4.804 0.006 5.656 1.00 78.62 218 ILE A CA 1
ATOM 1729 C C . ILE A 1 218 ? -4.669 -0.282 4.157 1.00 78.62 218 ILE A C 1
ATOM 1731 O O . ILE A 1 218 ? -3.632 -0.783 3.730 1.00 78.62 218 ILE A O 1
ATOM 1735 N N . PHE A 1 219 ? -5.672 0.058 3.348 1.00 83.88 219 PHE A N 1
ATOM 1736 C CA . PHE A 1 219 ? -5.619 -0.124 1.899 1.00 83.88 219 PHE A CA 1
ATOM 1737 C C . PHE A 1 219 ? -5.343 1.186 1.162 1.00 83.88 219 PHE A C 1
ATOM 1739 O O . PHE A 1 219 ? -4.455 1.247 0.313 1.00 83.88 219 PHE A O 1
ATOM 1746 N N . VAL A 1 220 ? -6.062 2.251 1.518 1.00 87.38 220 VAL A N 1
ATOM 1747 C CA . VAL A 1 220 ? -6.049 3.525 0.792 1.00 87.38 220 VAL A CA 1
ATOM 1748 C C . VAL A 1 220 ? -4.708 4.242 0.901 1.00 87.38 220 VAL A C 1
ATOM 1750 O O . VAL A 1 220 ? -4.228 4.771 -0.100 1.00 87.38 220 VAL A O 1
ATOM 1753 N N . ILE A 1 221 ? -4.076 4.258 2.082 1.00 90.56 221 ILE A N 1
ATOM 1754 C CA . ILE A 1 221 ? -2.789 4.949 2.249 1.00 90.56 221 ILE A CA 1
ATOM 1755 C C . ILE A 1 221 ? -1.687 4.242 1.451 1.00 90.56 221 ILE A C 1
ATOM 1757 O O . ILE A 1 221 ? -1.051 4.923 0.646 1.00 90.56 221 ILE A O 1
ATOM 1761 N N . PRO A 1 222 ? -1.459 2.917 1.593 1.00 93.88 222 PRO A N 1
ATOM 1762 C CA . PRO A 1 222 ? -0.460 2.231 0.777 1.00 93.88 222 PRO A CA 1
ATOM 1763 C C . PRO A 1 222 ? -0.700 2.398 -0.721 1.00 93.88 222 PRO A C 1
ATOM 1765 O O . PRO A 1 222 ? 0.243 2.662 -1.467 1.00 93.88 222 PRO A O 1
ATOM 1768 N N . LEU A 1 223 ? -1.959 2.297 -1.155 1.00 93.88 223 LEU A N 1
ATOM 1769 C CA . LEU A 1 223 ? -2.353 2.402 -2.556 1.00 93.88 223 LEU A CA 1
ATOM 1770 C C . LEU A 1 223 ? -2.074 3.790 -3.138 1.00 93.88 223 LEU A C 1
ATOM 1772 O O . LEU A 1 223 ? -1.366 3.907 -4.134 1.00 93.88 223 LEU A O 1
ATOM 1776 N N . LEU A 1 224 ? -2.589 4.847 -2.507 1.00 94.62 224 LEU A N 1
ATOM 1777 C CA . LEU A 1 224 ? -2.396 6.214 -2.993 1.00 94.62 224 LEU A CA 1
ATOM 1778 C C . LEU A 1 224 ? -0.923 6.608 -2.962 1.00 94.62 224 LEU A C 1
ATOM 1780 O O . LEU A 1 224 ? -0.413 7.176 -3.923 1.00 94.62 224 LEU A O 1
ATOM 1784 N N . SER A 1 225 ? -0.230 6.318 -1.859 1.00 96.44 225 SER A N 1
ATOM 1785 C CA . SER A 1 225 ? 1.167 6.708 -1.709 1.00 96.44 225 SER A CA 1
ATOM 1786 C C . SER A 1 225 ? 2.068 6.022 -2.732 1.00 96.44 225 SER A C 1
ATOM 1788 O O . SER A 1 225 ? 2.886 6.710 -3.336 1.00 96.44 225 SER A O 1
ATOM 1790 N N . SER A 1 226 ? 1.889 4.716 -2.960 1.00 97.31 226 SER A N 1
ATOM 1791 C CA . SER A 1 226 ? 2.672 3.957 -3.946 1.00 97.31 226 SER A CA 1
ATOM 1792 C C . SER A 1 226 ? 2.407 4.397 -5.384 1.00 97.31 226 SER A C 1
ATOM 1794 O O . SER A 1 226 ? 3.354 4.592 -6.145 1.00 97.31 226 SER A O 1
ATOM 1796 N N . LEU A 1 227 ? 1.138 4.604 -5.751 1.00 96.94 227 LEU A N 1
ATOM 1797 C CA . LEU A 1 227 ? 0.761 5.059 -7.087 1.00 96.94 227 LEU A CA 1
ATOM 1798 C C . LEU A 1 227 ? 1.324 6.457 -7.376 1.00 96.94 227 LEU A C 1
ATOM 1800 O O . LEU A 1 227 ? 1.921 6.689 -8.427 1.00 96.94 227 LEU A O 1
ATOM 1804 N N . THR A 1 228 ? 1.184 7.384 -6.423 1.00 96.69 228 THR A N 1
ATOM 1805 C CA . THR A 1 228 ? 1.724 8.739 -6.568 1.00 96.69 228 THR A CA 1
ATOM 1806 C C . THR A 1 228 ? 3.245 8.716 -6.679 1.00 96.69 228 THR A C 1
ATOM 1808 O O . THR A 1 228 ? 3.787 9.349 -7.584 1.00 96.69 228 THR A O 1
ATOM 1811 N N . SER A 1 229 ? 3.953 7.991 -5.802 1.00 97.00 229 SER A N 1
ATOM 1812 C CA . SER A 1 229 ? 5.417 7.916 -5.887 1.00 97.00 229 SER A CA 1
ATOM 1813 C C . SER A 1 229 ? 5.881 7.294 -7.201 1.00 97.00 229 SER A C 1
ATOM 1815 O O . SER A 1 229 ? 6.802 7.823 -7.816 1.00 97.00 229 SER A O 1
ATOM 1817 N N . TYR A 1 230 ? 5.202 6.247 -7.673 1.00 96.81 230 TYR A N 1
ATOM 1818 C CA . TYR A 1 230 ? 5.491 5.605 -8.952 1.00 96.81 230 TYR A CA 1
ATOM 1819 C C . TYR A 1 230 ? 5.387 6.568 -10.130 1.00 96.81 230 TYR A C 1
ATOM 1821 O O . TYR A 1 230 ? 6.336 6.681 -10.907 1.00 96.81 230 TYR A O 1
ATOM 1829 N N . TYR A 1 231 ? 4.285 7.310 -10.250 1.00 96.25 231 TYR A N 1
ATOM 1830 C CA . TYR A 1 231 ? 4.132 8.257 -11.353 1.00 96.25 231 TYR A CA 1
ATOM 1831 C C . TYR A 1 231 ? 5.097 9.441 -11.253 1.00 96.25 231 TYR A C 1
ATOM 1833 O O . TYR A 1 231 ? 5.629 9.867 -12.277 1.00 96.25 231 TYR A O 1
ATOM 1841 N N . VAL A 1 232 ? 5.374 9.947 -10.046 1.00 96.12 232 VAL A N 1
ATOM 1842 C CA . VAL A 1 232 ? 6.350 11.032 -9.852 1.00 96.12 232 VAL A CA 1
ATOM 1843 C C . VAL A 1 232 ? 7.750 10.584 -10.265 1.00 96.12 232 VAL A C 1
ATOM 1845 O O . VAL A 1 232 ? 8.407 11.277 -11.039 1.00 96.12 232 VAL A O 1
ATOM 1848 N N . ILE A 1 233 ? 8.198 9.417 -9.801 1.00 95.88 233 ILE A N 1
ATOM 1849 C CA . ILE A 1 233 ? 9.526 8.890 -10.127 1.00 95.88 233 ILE A CA 1
ATOM 1850 C C . ILE A 1 233 ? 9.610 8.543 -11.614 1.00 95.88 233 ILE A C 1
ATOM 1852 O O . ILE A 1 233 ? 10.559 8.957 -12.268 1.00 95.88 233 ILE A O 1
ATOM 1856 N N . SER A 1 234 ? 8.585 7.900 -12.183 1.00 93.69 234 SER A N 1
ATOM 1857 C CA . SER A 1 234 ? 8.514 7.618 -13.626 1.00 93.69 234 SER A CA 1
ATOM 1858 C C . SER A 1 234 ? 8.628 8.891 -14.465 1.00 93.69 234 SER A C 1
ATOM 1860 O O . SER A 1 234 ? 9.381 8.932 -15.438 1.00 93.69 234 SER A O 1
ATOM 1862 N N . PHE A 1 235 ? 7.904 9.949 -14.087 1.00 93.00 235 PHE A N 1
ATOM 1863 C CA . PHE A 1 235 ? 7.954 11.235 -14.776 1.00 93.00 235 PHE A CA 1
ATOM 1864 C C . PHE A 1 235 ? 9.350 11.860 -14.700 1.00 93.00 235 PHE A C 1
ATOM 1866 O O . PHE A 1 235 ? 9.888 12.274 -15.725 1.00 93.00 235 PHE A O 1
ATOM 1873 N N . ILE A 1 236 ? 9.958 11.887 -13.510 1.00 91.44 236 ILE A N 1
ATOM 1874 C CA . ILE A 1 236 ? 11.304 12.435 -13.306 1.00 91.44 236 ILE A CA 1
ATOM 1875 C C . ILE A 1 236 ? 12.342 11.634 -14.098 1.00 91.44 236 ILE A C 1
ATOM 1877 O O . ILE A 1 236 ? 13.157 12.229 -14.801 1.00 91.44 236 ILE A O 1
ATOM 1881 N N . SER A 1 237 ? 12.302 10.301 -14.035 1.00 87.31 237 SER A N 1
ATOM 1882 C CA . SER A 1 237 ? 13.218 9.428 -14.773 1.00 87.31 237 SER A CA 1
ATOM 1883 C C . SER A 1 237 ? 13.104 9.634 -16.285 1.00 87.31 237 SER A C 1
ATOM 1885 O O . SER A 1 237 ? 14.126 9.775 -16.955 1.00 87.31 237 SER A O 1
ATOM 1887 N N . ASN A 1 238 ? 11.881 9.728 -16.819 1.00 86.44 238 ASN A N 1
ATOM 1888 C CA . ASN A 1 238 ? 11.651 9.995 -18.241 1.00 86.44 238 ASN A CA 1
ATOM 1889 C C . ASN A 1 238 ? 12.122 11.396 -18.649 1.00 86.44 238 ASN A C 1
ATOM 1891 O O . ASN A 1 238 ? 12.785 11.549 -19.673 1.00 86.44 238 ASN A O 1
ATOM 1895 N N . TYR A 1 239 ? 11.832 12.414 -17.837 1.00 84.00 239 TYR A N 1
ATOM 1896 C CA . TYR A 1 239 ? 12.271 13.785 -18.089 1.00 84.00 239 TYR A CA 1
ATOM 1897 C C . TYR A 1 239 ? 13.803 13.893 -18.111 1.00 84.00 239 TYR A C 1
ATOM 1899 O O . TYR A 1 239 ? 14.372 14.428 -19.065 1.00 84.00 239 TYR A O 1
ATOM 1907 N N . LEU A 1 240 ? 14.487 13.321 -17.115 1.00 78.06 240 LEU A N 1
ATOM 1908 C CA . LEU A 1 240 ? 15.952 13.290 -17.056 1.00 78.06 240 LEU A CA 1
ATOM 1909 C C . LEU A 1 240 ? 16.554 12.554 -18.255 1.00 78.06 240 LEU A C 1
ATOM 1911 O O . LEU A 1 240 ? 17.514 13.044 -18.847 1.00 78.06 240 LEU A O 1
ATOM 1915 N N . PHE A 1 241 ? 15.966 11.424 -18.656 1.00 73.62 241 PHE A N 1
ATOM 1916 C CA . PHE A 1 241 ? 16.395 10.692 -19.845 1.00 73.62 241 PHE A CA 1
ATOM 1917 C C . PHE A 1 241 ? 16.293 11.553 -21.110 1.00 73.62 241 PHE A C 1
ATOM 1919 O O . PHE A 1 241 ? 17.240 11.611 -21.890 1.00 73.62 241 PHE A O 1
ATOM 1926 N N . THR A 1 242 ? 15.190 12.287 -21.287 1.00 76.06 242 THR A N 1
ATOM 1927 C CA . THR A 1 242 ? 15.015 13.176 -22.446 1.00 76.06 242 THR A CA 1
ATOM 1928 C C . THR A 1 242 ? 15.938 14.398 -22.444 1.00 76.06 242 THR A C 1
ATOM 1930 O O . THR A 1 242 ? 16.320 14.851 -23.517 1.00 76.06 242 THR A O 1
ATOM 1933 N N . GLN A 1 243 ? 16.335 14.927 -21.279 1.00 70.81 243 GLN A N 1
ATOM 1934 C CA . GLN A 1 243 ? 17.240 16.087 -21.199 1.00 70.81 243 GLN A CA 1
ATOM 1935 C C . GLN A 1 243 ? 18.726 15.728 -21.303 1.00 70.81 243 GLN A C 1
ATOM 1937 O O . GLN A 1 243 ? 19.513 16.535 -21.788 1.00 70.81 243 GLN A O 1
ATOM 1942 N N . LEU A 1 244 ? 19.121 14.533 -20.857 1.00 60.16 244 LEU A N 1
ATOM 1943 C CA . LEU A 1 244 ? 20.502 14.048 -20.969 1.00 60.16 244 LEU A CA 1
ATOM 1944 C C . LEU A 1 244 ? 20.807 13.440 -22.349 1.00 60.16 244 LEU A C 1
ATOM 1946 O O . LEU A 1 244 ? 21.970 13.242 -22.681 1.00 60.16 244 LEU A O 1
ATOM 1950 N N . MET A 1 245 ? 19.772 13.176 -23.152 1.00 54.12 245 MET A N 1
ATOM 1951 C CA . MET A 1 245 ? 19.849 12.747 -24.554 1.00 54.12 245 MET A CA 1
ATOM 1952 C C . MET A 1 245 ? 19.576 13.915 -25.520 1.00 54.12 245 MET A C 1
ATOM 1954 O O . MET A 1 245 ? 18.851 13.764 -26.504 1.00 54.12 245 MET A O 1
ATOM 1958 N N . ILE A 1 246 ? 20.141 15.093 -25.243 1.00 47.47 246 ILE A N 1
ATOM 1959 C CA . ILE A 1 246 ? 20.311 16.131 -26.268 1.00 47.47 246 ILE A CA 1
ATOM 1960 C C . ILE A 1 246 ? 21.619 15.796 -27.014 1.00 47.47 246 ILE A C 1
ATOM 1962 O O . ILE A 1 246 ? 22.626 15.590 -26.334 1.00 47.47 246 ILE A O 1
ATOM 1966 N N . PRO A 1 247 ? 21.609 15.671 -28.357 1.00 50.12 247 PRO A N 1
ATOM 1967 C CA . PRO A 1 247 ? 22.814 15.406 -29.148 1.00 50.12 247 PRO A CA 1
ATOM 1968 C C . PRO A 1 247 ? 23.891 16.487 -28.995 1.00 50.12 247 PRO A C 1
ATOM 1970 O O . PRO A 1 247 ? 23.530 17.666 -28.769 1.00 50.12 247 PRO A O 1
#

Sequence (247 aa):
MLDEFLILGLDFTVFLFMRESLIFIGISDDLALYYAIILTLILNAASFHEVRISEKFTKYVLELPNVINVNNEVYYFNIKIKSKGYLTITLNIAGFIVPLVLALVLSLRYFTLLKSLRLDYLMIFILLTLLATLIFNRLGMIFRHYVGISLVKSYIIGVLIGLIYGFELDVYASLSLTYVTLFIAIVLGVDILNMGKVVLEGRPRSVSIGGMGIADAIFVIPLLSSLTSYYVISFISNYLFTQLMIP

Foldseek 3Di:
DVVVVVVVVLLVLQLLLQLVLCVLLPDDNVVSNVVSVVVSVVQVVLLVDKDKDKDWDAWDWDFDFDWDQDPNDTDTDTDTDIDTFIAIEIESCSLQVVLVVSLVSLVVSVVVVPPDDDVVLVVLLVVLLVVLLQVLLVQFDDDPFETAGDLVVLLVSLLVSLLCLCVVPHLSSSQRSSLNSNLSSCQNRGQVVVVVVVVVVPHRGYYYHSPNGCPDPSNSSSSNSSSNNSVVSVVVVVVVVVVVPDD

Radius of gyration: 22.87 Å; Cα contacts (8 Å, |Δi|>4): 367; chains: 1; bounding box: 45×36×84 Å

Solvent-accessible surface area (backbone atoms only — not comparable to full-atom values): 12700 Å² total; per-residue (Å²): 107,76,67,56,53,51,49,53,51,48,53,52,50,49,28,52,47,41,22,57,51,35,38,72,73,66,40,56,66,75,59,14,51,58,49,13,55,53,49,43,52,51,47,59,61,42,38,76,50,74,48,77,52,70,51,81,46,84,70,45,75,46,74,47,83,45,76,50,73,56,95,91,43,79,46,79,49,74,47,73,48,79,44,76,36,50,40,33,41,36,39,16,54,45,29,37,51,51,50,48,52,50,32,52,52,37,46,53,48,53,59,65,69,42,89,62,90,50,67,67,60,55,47,52,52,52,52,52,27,52,52,44,18,55,52,36,37,69,53,43,40,79,56,99,48,35,75,46,66,56,63,69,65,50,28,55,53,37,25,55,53,2,41,51,34,23,74,76,70,32,46,65,37,2,35,33,51,24,25,32,34,42,34,52,10,39,50,48,14,40,45,54,55,43,47,52,53,46,64,72,67,73,55,68,35,39,49,58,44,35,46,75,27,61,83,13,67,62,37,44,34,18,50,52,11,6,49,51,17,23,53,52,39,47,49,50,54,52,50,51,52,60,65,72,64,61,133

Nearest PDB structures (foldseek):
  6vkx-assembly3_C  TM=2.350E-01  e=1.791E+00  Human rotavirus A
  6l4l-assembly1_A  TM=3.404E-01  e=4.103E+00  Staphylococcus aureus
  7po2-assembly1_7  TM=2.594E-01  e=6.209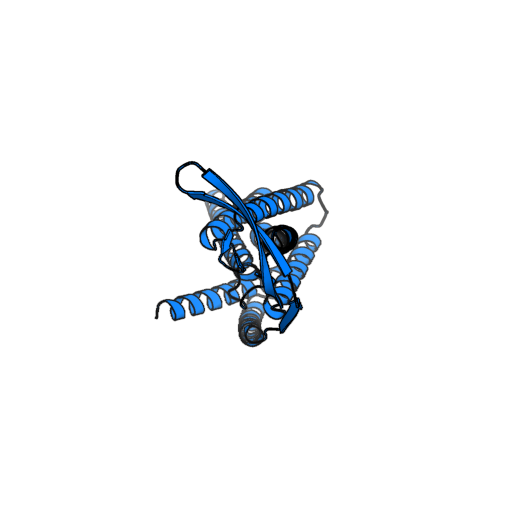E+00  Homo sapiens

Mean predicted aligned error: 10.66 Å

pLDDT: mean 76.99, std 17.65, range [40.41, 97.38]

=== Feature glossary ===
Each block in this record encodes a different view of the same protein. In brief:

Predicted aligned error. PAE(i, j) answers: if I align the predicted and true structures on residue i, how far off (in Å) do I expect residue j to be? A block-diagonal PAE matrix with low values on the blocks and high values off-diagonal is the signature of a multi-domain protein with confidently predicted domains but uncertain inter-domain orientation.

Contact-map, Ramachandran, and PAE plots. Plot images: a contact map (which residues are close in 3D, as an N×N binary image), a Ramachandran scatter (backbone torsion angles, revealing secondary-structure composition at a glance), and — for AlphaFold structures — a PAE heatmap (pairwise prediction confidence).

Backbone torsions (φ/ψ). φ (phi) and ψ (psi) are the two rotatable backbone dihedrals per residue: φ is the C(i-1)–N–Cα–C torsion, ψ is the N–Cα–C–N(i+1) torsion, both in degrees on (−180°, 180°]. α-helical residues cluster near (−60°, −45°); β-strand residues near (−120°, +130°). A Ramachandran plot is simply a scatter of (φ, ψ) for every residue.

Foldseek 3Di. A 3Di character summarizes, for each residue, the relative orientation of the Cα frame of its nearest spatial neighbor. Because it encodes fold topology rather than chemistry, 3Di alignments detect remote structural similarity that sequence alignment misses.

Radius of gyration, Cα contacts, bounding box. Three whole-structure scalars: the radius of gyration (RMS distance of Cα from centroid, in Å), the count of Cα–Cα contacts (pairs closer than 8 Å and separated by more than four residues in sequence — i.e. tertiary, not local, contacts), and the bounding-box dimensions. Together they distinguish compact globular folds from extended fibres or disordered chains.

Sequence. Sequence gives the chain of amino acids in standard one-letter code (A=alanine, C=cysteine, …, Y=tyrosine), read N→C. It is the only feature that is directly encoded by the gene; all structural features are derived from the folded form of this sequence.

mmCIF coordinates. Atomic coordinates in PDBx/mmCIF format — the same representation the Protein Data Bank distributes. Each line of the _atom_site loop places one backbone atom in Cartesian space (units: ångströms, origin: arbitrary).

Secondary structure (3-state, P-SEA). Three-state secondary structure (P-SEA) collapses the eight DSSP classes into helix (a), strand (b), and coil (c). P-SEA assigns these from Cα geometry alone — distances and angles — without requiring backbone oxygens, so it works on any Cα trace.

InterPro / GO / CATH / organism. Functional annotations link the protein to curated databases. InterPro entries identify conserved domains and families by matching the sequence against member-database signatures (Pfam, PROSITE, CDD, …). Gene Ontology (GO) terms describe molecular function, biological process, and cellular component in a controlled vocabulary. CATH places the structure in a hierarchical fold classification (Class/Architecture/Topology/Homologous-superfamily). The organism is the source species.

B-factor. B-factor (Debye–Waller factor) reflects atomic displacement in the crystal lattice. It is an experimental observable (units Å²), not a prediction; low values mean the atom is pinned down, high values mean it moves or is heterogeneous across the crystal.

Rendered structure images. Structure images are PyMOL renders from six orthogonal camera directions. Cartoon representation draws helices as coils and strands as arrows; sticks shows the backbone as bonds; surface shows the solvent-excluded envelope. Rainbow coloring maps sequence position to hue (blue→red, N→C); chain coloring assigns a distinct color per polypeptide.

Solvent-accessible surface area. Solvent-accessible surface area (SASA) is the area in Å² traced out by the centre of a 1.4 Å probe sphere (a water molecule) rolled over the protein's van der Waals surface (Shrake–Rupley / Lee–Richards construction). Buried residues have near-zero SASA; fully exposed residues can exceed 200 Å². The total SASA scales roughly with the number of surface residues.

Secondary structure (8-state, DSSP). The SS8 string is DSSP's per-residue secondary-structure call. α-helix (H) means an i→i+4 H-bond ladder; β-strand (E) means the residue participates in a β-sheet; 3₁₀ (G) and π (I) are tighter and wider helices; T/S are turns/bends; '-' is loop.

pLDDT. For AlphaFold models, the B-factor field carries pLDDT — the model's own estimate of local accuracy on a 0–100 scale. Regions with pLDDT<50 should be treated as essentially unmodeled; they often correspond to intrinsically disordered segments.

Nearest PDB structures. Nearest PDB neighbors are the top structural matches found by Foldseek when searching this structure against the entire Protein Data Bank. Each hit reports a TM-score (0 to 1; >0.5 almost always implies the same fold) and an E-value. These are *structural* homologs — they may share no detectable sequence similarity.